Protein 4RW0 (pdb70)

Nearest PDB structures (foldseek):
  5tid-assembly1_A  TM=7.865E-01  e=8.627E-09  Escherichia coli
  1u8u-assembly1_A  TM=7.828E-01  e=1.552E-08  Escherichia coli
  5tic-assembly1_A  TM=7.668E-01  e=1.120E-08  Escherichia coli
  6lfc-assembly5_E  TM=7.691E-01  e=2.297E-08  Escherichia coli
  6lfb-assembly1_A  TM=7.772E-01  e=2.152E-08  Escherichia coli

Radius of gyration: 23.42 Å; Cα contacts (8 Å, |Δi|>4): 615; chains: 2; bounding box: 69×35×61 Å

Sequence (355 aa):
NAEIICFGDSITRGYDVPYGRGWVEICDASIENVNFTNYGEDGCSVQGIYNIENWAVVTAVSDPTRHIFLCGTNDILQGRDSTYVYKTLVKAIELASTKGVIIGLETQIDSDDGLDLVVREVNEQLKAYAAEHNNIKVIDFYTTLFEADQIGQIIVFAGEVHPNERGYRLAYKALEVFTRLAEIICFGDSITRGYDVPYGRGWVEICDASIENVNNFTNYGEDGCSVVQGIYNIENNWAVTAVSDPTRHIFLCGTNDILQGRDSTYVYKTLVKAIELASSTKGVIIGLETQIDSDDGLDLVVREVNEQLKAYAAEHNIKVIDFYTTLFEADQIGQIVFAGEVHPNERGYRLAYKALEVFTRL

CATH classification: 3.40.50.1110

Foldseek 3Di:
DAEEEEEEECLQVPPPDDPCLFLQNVLCVVDPRYHYDYPYYYLDALVVLVSLVVVVVVDDADAAYEYEYYHVNVLVVPDALVVRLVSVVVSVVSVVVRYYEYEQAAAQQVAVPSRVRSVSNRVVVVVVCVVVVHHYQYLHVLVVVCVVVPNQFDPDRGHGDSVSSVSNVSVCVVVVVD/DEEEEEEECLQVPPPADPCLFLQNVLCVVAPVYDYHGRYYHLDALVVLVVLVVVVVPADADAAYEYEYYHPNVLVVPHALVVRLVSVVVSVVSVVVRHYEYEQFAAQQQAVPSRVRSVSNSVVVVVVCVVVVHHYQHLHVLVVVCVVVPDQFCPDRGHGDSVSSVSNVSCCVPPVPD

Solvent-accessible surface area: 16474 Å² total

Secondary structure (DSSP, 8-state):
---EEE--SHHHHTTTS-TT-SHHHHHHHH-TT--EEE---TT--S---HHHHHHHTTPPP-TT-EEE---HHHHHTT--HHHHHHHHHHHHHHHHTT--EEEPPPP-TT---HHHHHHHHHHHHHHHHHHHT-EEE-HHHHHHHHHHTT---BSSSS-B-HHHHH--HHHHHHHTT-/--EEE--SHHHHTTTS-TT-SHHHHHHHH-TT--EEE---TT--S---HHHHHHHHSPPP-TT-EEE---HHHHHTT--HHHHHHHHHHHHHHHTTT--EEE-PPP-TT---HHHHHHHHHHHHHHHHHHTT-EEE-HHHHHHHHHHTT---BSSSS-B-HHHHH--HHHHHHHT--

B-factor: mean 32.43, std 11.71, range [15.18, 103.96]

Structure (mmCIF, N/CA/C/O backbone):
data_4RW0
#
_entry.id   4RW0
#
_cell.length_a   121.650
_cell.length_b   121.650
_cell.length_c   84.173
_cell.angle_alpha   90.00
_cell.angle_beta   90.00
_cell.angle_gamma   120.00
#
_symmetry.space_group_name_H-M   'P 63'
#
loop_
_entity.id
_entity.type
_entity.pdbx_description
1 polymer 'Lipolytic protein G-D-S-L family'
2 non-polymer GLYCEROL
3 non-polymer 'SODIUM ION'
4 water water
#
loop_
_atom_site.group_PDB
_atom_site.id
_atom_site.type_symbol
_atom_site.label_atom_id
_atom_site.label_alt_id
_atom_site.label_comp_id
_atom_site.label_asym_id
_atom_site.label_entity_id
_atom_site.label_seq_id
_atom_site.pdbx_PDB_ins_code
_atom_site.Cartn_x
_atom_site.Cartn_y
_atom_site.Cartn_z
_atom_site.occupancy
_atom_site.B_iso_or_equiv
_atom_site.auth_seq_id
_atom_site.auth_comp_id
_atom_site.auth_asym_id
_atom_site.auth_atom_id
_atom_site.pdbx_PDB_model_num
ATOM 1 N N . ASN A 1 2 ? 11.964 59.883 37.973 1.00 76.72 -1 ASN A N 1
ATOM 2 C CA . ASN A 1 2 ? 11.032 60.391 36.933 1.00 72.76 -1 ASN A CA 1
ATOM 3 C C . ASN A 1 2 ? 10.254 59.227 36.206 1.00 66.24 -1 ASN A C 1
ATOM 4 O O . ASN A 1 2 ? 10.295 58.012 36.552 1.00 59.18 -1 ASN A O 1
ATOM 6 N N . ALA A 1 3 ? 9.505 59.641 35.205 1.00 55.58 0 ALA A N 1
ATOM 7 C CA . ALA A 1 3 ? 8.559 58.786 34.563 1.00 51.38 0 ALA A CA 1
ATOM 8 C C . ALA A 1 3 ? 9.207 57.674 33.712 1.00 46.29 0 ALA A C 1
ATOM 9 O O . ALA A 1 3 ? 10.404 57.656 33.477 1.00 52.67 0 ALA A O 1
ATOM 19 N N . GLU A 1 5 ? 9.465 56.118 30.035 1.00 22.49 2 GLU A N 1
ATOM 20 C CA . GLU A 1 5 ? 9.264 56.436 28.599 1.00 22.09 2 GLU A CA 1
ATOM 21 C C . GLU A 1 5 ? 8.741 55.298 27.765 1.00 19.17 2 GLU A C 1
ATOM 22 O O . GLU A 1 5 ? 9.285 54.193 27.743 1.00 20.69 2 GLU A O 1
ATOM 28 N N . ILE A 1 6 ? 7.652 55.546 27.058 1.00 18.82 3 ILE A N 1
ATOM 29 C CA . ILE A 1 6 ? 7.155 54.688 26.042 1.00 18.92 3 ILE A CA 1
ATOM 30 C C . ILE A 1 6 ? 7.134 55.405 24.699 1.00 19.68 3 ILE A C 1
ATOM 31 O O . ILE A 1 6 ? 6.490 56.477 24.550 1.00 19.43 3 ILE A O 1
ATOM 36 N N . ILE A 1 7 ? 7.879 54.848 23.748 1.00 20.62 4 ILE A N 1
ATOM 37 C CA . ILE A 1 7 ? 8.090 55.401 22.385 1.00 21.41 4 ILE A CA 1
ATOM 38 C C . ILE A 1 7 ? 7.191 54.561 21.466 1.00 19.45 4 ILE A C 1
ATOM 39 O O . ILE A 1 7 ? 7.298 53.339 21.481 1.00 21.09 4 ILE A O 1
ATOM 44 N N . CYS A 1 8 ? 6.273 55.192 20.719 1.00 17.11 5 CYS A N 1
ATOM 45 C CA . CYS A 1 8 ? 5.347 54.499 19.852 1.00 17.41 5 CYS A CA 1
ATOM 46 C C . CYS A 1 8 ? 5.593 54.744 18.377 1.00 18.54 5 CYS A C 1
ATOM 47 O O . CYS A 1 8 ? 5.557 55.907 17.897 1.00 19.74 5 CYS A O 1
ATOM 50 N N . PHE A 1 9 ? 5.761 53.653 17.629 1.00 18.57 6 PHE A N 1
ATOM 51 C CA . PHE A 1 9 ? 5.903 53.693 16.170 1.00 17.46 6 PHE A CA 1
ATOM 52 C C . PHE A 1 9 ? 4.785 52.943 15.499 1.00 22.07 6 PHE A C 1
ATOM 53 O O . PHE A 1 9 ? 4.251 51.936 16.052 1.00 20.98 6 PHE A O 1
ATOM 61 N N . GLY A 1 10 ? 4.463 53.409 14.289 1.00 20.09 7 GLY A N 1
ATOM 62 C CA . GLY A 1 10 ? 3.457 52.814 13.435 1.00 21.38 7 GLY A CA 1
ATOM 63 C C . GLY A 1 10 ? 2.921 53.746 12.370 1.00 21.63 7 GLY A C 1
ATOM 64 O O . GLY A 1 10 ? 3.576 54.700 11.993 1.00 21.08 7 GLY A O 1
ATOM 65 N N . ASP A 1 11 ? 1.719 53.450 11.881 1.00 19.96 8 ASP A N 1
ATOM 66 C CA . ASP A 1 11 ? 1.167 54.163 10.819 1.00 20.28 8 ASP A CA 1
ATOM 67 C C . ASP A 1 11 ? 0.045 55.150 11.327 1.00 18.92 8 ASP A C 1
ATOM 68 O O . ASP A 1 11 ? 0.078 55.630 12.438 1.00 19.50 8 ASP A O 1
ATOM 73 N N . SER A 1 12 ? -0.930 55.431 10.506 1.00 18.24 9 SER A N 1
ATOM 74 C CA . SER A 1 12 ? -1.966 56.415 10.892 1.00 21.92 9 SER A CA 1
ATOM 75 C C . SER A 1 12 ? -2.864 55.939 12.009 1.00 22.70 9 SER A C 1
ATOM 76 O O . SER A 1 12 ? -3.431 56.737 12.724 1.00 20.55 9 SER A O 1
ATOM 79 N N . ILE A 1 13 ? -2.906 54.632 12.250 1.00 21.47 10 ILE A N 1
ATOM 80 C CA . ILE A 1 13 ? -3.753 54.075 13.299 1.00 24.76 10 ILE A CA 1
ATOM 81 C C . ILE A 1 13 ? -3.033 54.171 14.643 1.00 23.63 10 ILE A C 1
ATOM 82 O O . ILE A 1 13 ? -3.647 54.153 15.694 1.00 27.48 10 ILE A O 1
ATOM 87 N N . THR A 1 14 ? -1.715 54.283 14.636 1.00 20.18 11 THR A N 1
ATOM 88 C CA . THR A 1 14 ? -1.008 54.659 15.826 1.00 20.39 11 THR A CA 1
ATOM 89 C C . THR A 1 14 ? -0.972 56.225 15.998 1.00 20.23 11 THR A C 1
ATOM 90 O O . THR A 1 14 ? -1.023 56.757 17.122 1.00 20.17 11 THR A O 1
ATOM 94 N N . ARG A 1 15 ? -0.817 56.944 14.903 1.00 19.75 12 ARG A N 1
ATOM 95 C CA . ARG A 1 15 ? -0.775 58.446 14.954 1.00 20.75 12 ARG A CA 1
ATOM 96 C C . ARG A 1 15 ? -2.156 58.974 15.473 1.00 20.33 12 ARG A C 1
ATOM 97 O O . ARG A 1 15 ? -2.212 59.913 16.241 1.00 21.53 12 ARG A O 1
ATOM 105 N N . GLY A 1 16 ? -3.240 58.328 15.097 1.00 20.11 13 GLY A N 1
ATOM 106 C CA . GLY A 1 16 ? -4.597 58.780 15.456 1.00 22.18 13 GLY A CA 1
ATOM 107 C C . GLY A 1 16 ? -5.381 59.562 14.398 1.00 22.74 13 GLY A C 1
ATOM 108 O O . GLY A 1 16 ? -5.996 60.570 14.698 1.00 26.36 13 GLY A O 1
ATOM 109 N N . TYR A 1 17 ? -5.318 59.094 13.161 1.00 21.78 14 TYR A N 1
ATOM 110 C CA . TYR A 1 17 ? -6.036 59.642 12.082 1.00 23.39 14 TYR A CA 1
ATOM 111 C C . TYR A 1 17 ? -7.453 59.086 12.231 1.00 24.97 14 TYR A C 1
ATOM 112 O O . TYR A 1 17 ? -7.644 57.821 12.344 1.00 27.91 14 TYR A O 1
ATOM 121 N N . ASP A 1 18 ? -8.454 59.932 12.213 1.00 22.29 15 ASP A N 1
ATOM 122 C CA . ASP A 1 18 ? -8.450 61.374 11.912 1.00 25.67 15 ASP A CA 1
ATOM 123 C C . ASP A 1 18 ? -9.368 62.095 12.996 1.00 25.09 15 ASP A C 1
ATOM 124 O O . ASP A 1 18 ? -10.508 62.460 12.768 1.00 27.36 15 ASP A O 1
ATOM 129 N N . VAL A 1 19 ? -8.911 62.139 14.215 1.00 22.94 16 VAL A N 1
ATOM 130 C CA . VAL A 1 19 ? -9.686 62.643 15.320 1.00 22.07 16 VAL A CA 1
ATOM 131 C C . VAL A 1 19 ? -8.802 63.721 15.965 1.00 23.76 16 VAL A C 1
ATOM 132 O O . VAL A 1 19 ? -7.590 63.789 15.684 1.00 20.55 16 VAL A O 1
ATOM 136 N N . PRO A 1 20 ? -9.394 64.577 16.782 1.00 23.22 17 PRO A N 1
ATOM 137 C CA . PRO A 1 20 ? -8.579 65.640 17.390 1.00 24.33 17 PRO A CA 1
ATOM 138 C C . PRO A 1 20 ? -7.437 65.119 18.244 1.00 23.10 17 PRO A C 1
ATOM 139 O O . PRO A 1 20 ? -7.499 64.037 18.832 1.00 20.26 17 PRO A O 1
ATOM 143 N N . TYR A 1 21 ? -6.338 65.879 18.288 1.00 22.43 18 TYR A N 1
ATOM 144 C CA . TYR A 1 21 ? -5.198 65.527 19.082 1.00 21.74 18 TYR A CA 1
ATOM 145 C C . TYR A 1 21 ? -5.647 65.372 20.486 1.00 23.54 18 TYR A C 1
ATOM 146 O O . TYR A 1 21 ? -6.282 66.231 21.009 1.00 23.24 18 TYR A O 1
ATOM 155 N N . GLY A 1 22 ? -5.323 64.269 21.116 1.00 20.08 19 GLY A N 1
ATOM 156 C CA . GLY A 1 22 ? -5.830 63.936 22.432 1.00 20.53 19 GLY A CA 1
ATOM 157 C C . GLY A 1 22 ? -6.858 62.810 22.403 1.00 21.42 19 GLY A C 1
ATOM 158 O O . GLY A 1 22 ? -7.029 62.122 23.396 1.00 22.72 19 GLY A O 1
ATOM 159 N N . ARG A 1 23 ? -7.364 62.528 21.264 1.00 19.78 20 ARG A N 1
ATOM 160 C CA . ARG A 1 23 ? -8.329 61.468 21.214 1.00 19.81 20 ARG A CA 1
ATOM 161 C C . ARG A 1 23 ? -7.961 60.211 20.466 1.00 21.46 20 ARG A C 1
ATOM 162 O O . ARG A 1 23 ? -8.746 59.265 20.374 1.00 19.58 20 ARG A O 1
ATOM 170 N N . GLY A 1 24 ? -6.787 60.178 19.929 1.00 18.17 21 GLY A N 1
ATOM 171 C CA . GLY A 1 24 ? -6.162 58.943 19.453 1.00 17.52 21 GLY A CA 1
ATOM 172 C C . GLY A 1 24 ? -5.824 58.102 20.650 1.00 17.28 21 GLY A C 1
ATOM 173 O O . GLY A 1 24 ? -5.665 58.613 21.788 1.00 19.08 21 GLY A O 1
ATOM 174 N N . TRP A 1 25 ? -5.672 56.803 20.475 1.00 18.92 22 TRP A N 1
ATOM 175 C CA . TRP A 1 25 ? -5.464 55.940 21.619 1.00 18.14 22 TRP A CA 1
ATOM 176 C C . TRP A 1 25 ? -4.192 56.182 22.397 1.00 18.22 22 TRP A C 1
ATOM 177 O O . TRP A 1 25 ? -4.149 56.024 23.609 1.00 19.13 22 TRP A O 1
ATOM 188 N N . VAL A 1 26 ? -3.137 56.599 21.720 1.00 18.37 23 VAL A N 1
ATOM 189 C CA . VAL A 1 26 ? -1.877 56.878 22.450 1.00 17.37 23 VAL A CA 1
ATOM 190 C C . VAL A 1 26 ? -2.027 58.034 23.403 1.00 18.13 23 VAL A C 1
ATOM 191 O O . VAL A 1 26 ? -1.596 57.996 24.568 1.00 20.54 23 VAL A O 1
ATOM 195 N N . GLU A 1 27 ? -2.747 59.002 22.926 1.00 19.02 24 GLU A N 1
ATOM 196 C CA . GLU A 1 27 ? -2.898 60.146 23.720 1.00 20.16 24 GLU A CA 1
ATOM 197 C C . GLU A 1 27 ? -3.828 59.968 24.910 1.00 18.88 24 GLU A C 1
ATOM 198 O O . GLU A 1 27 ? -3.583 60.519 25.982 1.00 17.83 24 GLU A O 1
ATOM 204 N N . ILE A 1 28 ? -4.880 59.185 24.713 1.00 20.42 25 ILE A N 1
ATOM 205 C CA . ILE A 1 28 ? -5.758 58.742 25.811 1.00 21.16 25 ILE A CA 1
ATOM 206 C C . ILE A 1 28 ? -4.925 58.025 26.868 1.00 20.31 25 ILE A C 1
ATOM 207 O O . ILE A 1 28 ? -5.044 58.299 28.069 1.00 18.82 25 ILE A O 1
ATOM 212 N N . CYS A 1 29 ? -4.037 57.145 26.435 1.00 19.75 26 CYS A N 1
ATOM 213 C CA . CYS A 1 29 ? -3.222 56.430 27.378 1.00 20.35 26 CYS A CA 1
ATOM 214 C C . CYS A 1 29 ? -2.311 57.386 28.141 1.00 22.36 26 CYS A C 1
ATOM 215 O O . CYS A 1 29 ? -2.184 57.301 29.368 1.00 22.87 26 CYS A O 1
ATOM 218 N N . ASP A 1 30 ? -1.746 58.354 27.448 1.00 20.39 27 ASP A N 1
ATOM 219 C CA . ASP A 1 30 ? -0.843 59.256 28.100 1.00 22.17 27 ASP A CA 1
ATOM 220 C C . ASP A 1 30 ? -1.552 60.113 29.201 1.00 24.03 27 ASP A C 1
ATOM 221 O O . ASP A 1 30 ? -0.924 60.452 30.259 1.00 20.87 27 ASP A O 1
ATOM 226 N N . ALA A 1 31 ? -2.815 60.455 28.909 1.00 22.90 28 ALA A N 1
ATOM 227 C CA . ALA A 1 31 ? -3.628 61.250 29.829 1.00 25.73 28 ALA A CA 1
ATOM 228 C C . ALA A 1 31 ? -4.113 60.369 30.953 1.00 25.52 28 ALA A C 1
ATOM 229 O O . ALA A 1 31 ? -4.497 60.880 32.021 1.00 28.43 28 ALA A O 1
ATOM 231 N N . SER A 1 32 ? -4.101 59.059 30.778 1.00 24.60 29 SER A N 1
ATOM 232 C CA . SER A 1 32 ? -4.594 58.183 31.836 1.00 24.94 29 SER A CA 1
ATOM 233 C C . SER A 1 32 ? -3.560 57.704 32.808 1.00 30.19 29 SER A C 1
ATOM 234 O O . SER A 1 32 ? -3.928 57.201 33.850 1.00 28.06 29 SER A O 1
ATOM 237 N N . ILE A 1 33 ? -2.275 57.781 32.497 1.00 25.00 30 ILE A N 1
ATOM 238 C CA . ILE A 1 33 ? -1.226 57.283 33.406 1.00 27.15 30 ILE A CA 1
ATOM 239 C C . ILE A 1 33 ? -0.272 58.423 33.739 1.00 31.17 30 ILE A C 1
ATOM 240 O O . ILE A 1 33 ? 0.342 59.044 32.860 1.00 25.11 30 ILE A O 1
ATOM 245 N N . GLU A 1 34 ? -0.139 58.705 35.029 1.00 35.06 31 GLU A N 1
ATOM 246 C CA . GLU A 1 34 ? 0.585 59.897 35.441 1.00 42.94 31 GLU A CA 1
ATOM 247 C C . GLU A 1 34 ? 2.079 59.757 35.225 1.00 40.03 31 GLU A C 1
ATOM 248 O O . GLU A 1 34 ? 2.667 60.632 34.599 1.00 49.01 31 GLU A O 1
ATOM 254 N N . ASN A 1 35 ? 2.688 58.665 35.658 1.00 35.23 32 ASN A N 1
ATOM 255 C CA . ASN A 1 35 ? 4.147 58.647 35.526 1.00 40.52 32 ASN A CA 1
ATOM 256 C C . ASN A 1 35 ? 4.678 57.816 34.339 1.00 35.23 32 ASN A C 1
ATOM 257 O O . ASN A 1 35 ? 5.738 57.223 34.426 1.00 35.37 32 ASN A O 1
ATOM 262 N N . VAL A 1 36 ? 3.881 57.719 33.264 1.00 30.37 33 VAL A N 1
ATOM 263 C CA . VAL A 1 36 ? 4.313 57.125 31.998 1.00 30.70 33 VAL A CA 1
ATOM 264 C C . VAL A 1 36 ? 4.059 58.205 30.928 1.00 28.14 33 VAL A C 1
ATOM 265 O O . VAL A 1 36 ? 2.909 58.791 30.858 1.00 26.06 33 VAL A O 1
ATOM 269 N N . ASN A 1 37 ? 5.159 58.571 30.209 1.00 26.43 34 ASN A N 1
ATOM 270 C CA . ASN A 1 37 ? 5.095 59.546 29.121 1.00 26.38 34 ASN A CA 1
ATOM 271 C C . ASN A 1 37 ? 5.242 58.888 27.787 1.00 23.36 34 ASN A C 1
ATOM 272 O O . ASN A 1 37 ? 6.192 58.127 27.558 1.00 22.54 34 ASN A O 1
ATOM 277 N N . PHE A 1 38 ? 4.278 59.126 26.914 1.00 22.16 35 PHE A N 1
ATOM 278 C CA . PHE A 1 38 ? 4.201 58.476 25.596 1.00 20.71 35 PHE A CA 1
ATOM 279 C C . PHE A 1 38 ? 4.663 59.535 24.573 1.00 23.76 35 PHE A C 1
ATOM 280 O O . PHE A 1 38 ? 4.189 60.684 24.586 1.00 23.28 35 PHE A O 1
ATOM 288 N N . THR A 1 39 ? 5.558 59.138 23.666 1.00 22.62 36 THR A N 1
ATOM 289 C CA . THR A 1 39 ? 5.872 59.939 22.506 1.00 19.94 36 THR A CA 1
ATOM 290 C C . THR A 1 39 ? 5.430 59.204 21.259 1.00 18.47 36 THR A C 1
ATOM 291 O O . THR A 1 39 ? 5.803 58.044 21.025 1.00 20.80 36 THR A O 1
ATOM 295 N N . ASN A 1 40 ? 4.640 59.879 20.422 1.00 18.06 37 ASN A N 1
ATOM 296 C CA . ASN A 1 40 ? 4.097 59.284 19.222 1.00 18.57 37 ASN A CA 1
ATOM 297 C C . ASN A 1 40 ? 4.940 59.559 17.979 1.00 19.68 37 ASN A C 1
ATOM 298 O O . ASN A 1 40 ? 4.989 60.650 17.538 1.00 18.76 37 ASN A O 1
ATOM 303 N N . TYR A 1 41 ? 5.560 58.533 17.430 1.00 20.37 38 TYR A N 1
ATOM 304 C CA . TYR A 1 41 ? 6.324 58.597 16.161 1.00 20.00 38 TYR A CA 1
ATOM 305 C C . TYR A 1 41 ? 5.546 58.033 14.998 1.00 20.36 38 TYR A C 1
ATOM 306 O O . TYR A 1 41 ? 6.058 57.793 13.894 1.00 20.18 38 TYR A O 1
ATOM 315 N N . GLY A 1 42 ? 4.234 57.834 15.193 1.00 21.16 39 GLY A N 1
ATOM 316 C CA . GLY A 1 42 ? 3.432 57.294 14.174 1.00 19.50 39 GLY A CA 1
ATOM 317 C C . GLY A 1 42 ? 3.424 58.200 12.966 1.00 20.29 39 GLY A C 1
ATOM 318 O O . GLY A 1 42 ? 3.435 59.433 13.094 1.00 19.18 39 GLY A O 1
ATOM 319 N N . GLU A 1 43 ? 3.214 57.629 11.799 1.00 20.38 40 GLU A N 1
ATOM 320 C CA . GLU A 1 43 ? 3.298 58.429 10.553 1.00 22.01 40 GLU A CA 1
ATOM 321 C C . GLU A 1 43 ? 2.233 57.931 9.600 1.00 21.23 40 GLU A C 1
ATOM 322 O O . GLU A 1 43 ? 2.173 56.755 9.241 1.00 18.91 40 GLU A O 1
ATOM 328 N N . ASP A 1 44 ? 1.392 58.841 9.167 1.00 22.49 41 ASP A N 1
ATOM 329 C CA . ASP A 1 44 ? 0.347 58.480 8.275 1.00 23.44 41 ASP A CA 1
ATOM 330 C C . ASP A 1 44 ? 0.878 57.951 6.945 1.00 26.61 41 ASP A C 1
ATOM 331 O O . ASP A 1 44 ? 1.807 58.489 6.397 1.00 24.25 41 ASP A O 1
ATOM 336 N N . GLY A 1 45 ? 0.282 56.875 6.465 1.00 25.55 42 GLY A N 1
ATOM 337 C CA . GLY A 1 45 ? 0.662 56.322 5.200 1.00 29.05 42 GLY A CA 1
ATOM 338 C C . GLY A 1 45 ? 1.865 55.394 5.314 1.00 30.34 42 GLY A C 1
ATOM 339 O O . GLY A 1 45 ? 2.240 54.808 4.328 1.00 28.43 42 GLY A O 1
ATOM 340 N N . CYS A 1 46 ? 2.404 55.187 6.503 1.00 27.30 43 CYS A N 1
ATOM 341 C CA . CYS A 1 46 ? 3.667 54.450 6.668 1.00 27.67 43 CYS A CA 1
ATOM 342 C C . CYS A 1 46 ? 3.583 52.944 6.336 1.00 31.03 43 CYS A C 1
ATOM 343 O O . CYS A 1 46 ? 2.620 52.242 6.693 1.00 26.25 43 CYS A O 1
ATOM 346 N N . SER A 1 47 ? 4.605 52.443 5.658 1.00 28.78 44 SER A N 1
ATOM 347 C CA . SER A 1 47 ? 4.764 50.986 5.449 1.00 29.50 44 SER A CA 1
ATOM 348 C C . SER A 1 47 ? 5.652 50.380 6.552 1.00 24.92 44 SER A C 1
ATOM 349 O O . SER A 1 47 ? 6.263 51.117 7.327 1.00 25.15 44 SER A O 1
ATOM 352 N N . VAL A 1 48 ? 5.731 49.037 6.621 1.00 24.11 45 VAL A N 1
ATOM 353 C CA . VAL A 1 48 ? 6.508 48.401 7.674 1.00 24.75 45 VAL A CA 1
ATOM 354 C C . VAL A 1 48 ? 8.002 48.747 7.466 1.00 23.55 45 VAL A C 1
ATOM 355 O O . VAL A 1 48 ? 8.654 49.127 8.398 1.00 19.51 45 VAL A O 1
ATOM 359 N N . GLN A 1 49 ? 8.464 48.786 6.217 1.00 24.00 46 GLN A N 1
ATOM 360 C CA . GLN A 1 49 ? 9.867 49.179 6.014 1.00 24.66 46 GLN A CA 1
ATOM 361 C C . GLN A 1 49 ? 10.076 50.654 6.335 1.00 23.22 46 GLN A C 1
ATOM 362 O O . GLN A 1 49 ? 11.109 51.042 6.865 1.00 22.33 46 GLN A O 1
ATOM 368 N N . GLY A 1 50 ? 9.138 51.505 5.969 1.00 22.44 47 GLY A N 1
ATOM 369 C CA . GLY A 1 50 ? 9.214 52.905 6.418 1.00 22.61 47 GLY A CA 1
ATOM 370 C C . GLY A 1 50 ? 9.286 53.090 7.930 1.00 20.94 47 GLY A C 1
ATOM 371 O O . GLY A 1 50 ? 10.031 53.935 8.481 1.00 18.45 47 GLY A O 1
ATOM 380 N N . ILE A 1 52 ? 10.686 50.903 10.040 1.00 23.05 49 ILE A N 1
ATOM 381 C CA . ILE A 1 52 ? 12.101 50.582 10.325 1.00 20.86 49 ILE A CA 1
ATOM 382 C C . ILE A 1 52 ? 12.975 51.779 10.187 1.00 18.11 49 ILE A C 1
ATOM 383 O O . ILE A 1 52 ? 13.812 52.084 11.080 1.00 21.08 49 ILE A O 1
ATOM 388 N N . TYR A 1 53 ? 12.803 52.509 9.110 1.00 19.35 50 TYR A N 1
ATOM 389 C CA . TYR A 1 53 ? 13.574 53.742 8.962 1.00 20.84 50 TYR A CA 1
ATOM 390 C C . TYR A 1 53 ? 13.338 54.739 10.107 1.00 22.22 50 TYR A C 1
ATOM 391 O O . TYR A 1 53 ? 14.273 55.367 10.633 1.00 18.72 50 TYR A O 1
ATOM 400 N N . ASN A 1 54 ? 12.067 54.890 10.519 1.00 23.02 51 ASN A N 1
ATOM 401 C CA . ASN A 1 54 ? 11.776 55.760 11.669 1.00 19.76 51 ASN A CA 1
ATOM 402 C C . ASN A 1 54 ? 12.449 55.310 12.914 1.00 16.78 51 ASN A C 1
ATOM 403 O O . ASN A 1 54 ? 12.944 56.110 13.690 1.00 16.92 51 ASN A O 1
ATOM 408 N N . ILE A 1 55 ? 12.469 53.981 13.128 1.00 16.91 52 ILE A N 1
ATOM 409 C CA . ILE A 1 55 ? 13.074 53.455 14.318 1.00 18.38 52 ILE A CA 1
ATOM 410 C C . ILE A 1 55 ? 14.585 53.689 14.287 1.00 18.48 52 ILE A C 1
ATOM 411 O O . ILE A 1 55 ? 15.183 54.039 15.281 1.00 19.61 52 ILE A O 1
ATOM 416 N N . GLU A 1 56 ? 15.175 53.491 13.133 1.00 19.56 53 GLU A N 1
ATOM 417 C CA . GLU A 1 56 ? 16.660 53.704 13.005 1.00 20.01 53 GLU A CA 1
ATOM 418 C C . GLU A 1 56 ? 16.970 55.135 13.244 1.00 19.82 53 GLU A C 1
ATOM 419 O O . GLU A 1 56 ? 17.951 55.456 13.924 1.00 21.56 53 GLU A O 1
ATOM 425 N N . ASN A 1 57 ? 16.157 56.052 12.703 1.00 20.22 54 ASN A N 1
ATOM 426 C CA . ASN A 1 57 ? 16.528 57.497 12.849 1.00 21.31 54 ASN A CA 1
ATOM 427 C C . ASN A 1 57 ? 16.407 57.933 14.294 1.00 22.12 54 ASN A C 1
ATOM 428 O O . ASN A 1 57 ? 17.199 58.727 14.803 1.00 22.16 54 ASN A O 1
ATOM 433 N N . TRP A 1 58 ? 15.465 57.347 15.015 1.00 20.64 55 TRP A N 1
ATOM 434 C CA . TRP A 1 58 ? 15.408 57.619 16.454 1.00 18.54 55 TRP A CA 1
ATOM 435 C C . TRP A 1 58 ? 16.542 56.917 17.198 1.00 18.81 55 TRP A C 1
ATOM 436 O O . TRP A 1 58 ? 17.184 57.481 18.095 1.00 18.37 55 TRP A O 1
ATOM 447 N N . ALA A 1 59 ? 16.746 55.635 16.906 1.00 18.78 56 ALA A N 1
ATOM 448 C CA . ALA A 1 59 ? 17.704 54.836 17.681 1.00 19.48 56 ALA A CA 1
ATOM 449 C C . ALA A 1 59 ? 19.109 55.417 17.718 1.00 19.94 56 ALA A C 1
ATOM 450 O O . ALA A 1 59 ? 19.752 55.398 18.751 1.00 19.71 56 ALA A O 1
ATOM 452 N N A VAL A 1 60 ? 19.541 55.986 16.617 0.67 21.99 57 VAL A N 1
ATOM 453 N N B VAL A 1 60 ? 19.571 55.982 16.609 0.33 21.89 57 VAL A N 1
ATOM 454 C CA A VAL A 1 60 ? 20.882 56.604 16.575 0.67 23.18 57 VAL A CA 1
ATOM 455 C CA B VAL A 1 60 ? 20.924 56.593 16.566 0.33 23.02 57 VAL A CA 1
ATOM 456 C C A VAL A 1 60 ? 21.032 57.800 17.431 0.67 23.30 57 VAL A C 1
ATOM 457 C C B VAL A 1 60 ? 21.045 57.776 17.508 0.33 22.96 57 VAL A C 1
ATOM 458 O O A VAL A 1 60 ? 22.146 58.172 17.681 0.67 21.91 57 VAL A O 1
ATOM 459 O O B VAL A 1 60 ? 22.153 58.108 17.907 0.33 22.56 57 VAL A O 1
ATOM 466 N N . THR A 1 61 ? 19.914 58.394 17.907 1.00 21.48 58 THR A N 1
ATOM 467 C CA . THR A 1 61 ? 19.947 59.492 18.856 1.00 19.95 58 THR A CA 1
ATOM 468 C C . THR A 1 61 ? 19.560 59.148 20.248 1.00 23.22 58 THR A C 1
ATOM 469 O O . THR A 1 61 ? 19.573 60.009 21.113 1.00 22.55 58 THR A O 1
ATOM 473 N N . ALA A 1 62 ? 19.122 57.922 20.483 1.00 23.51 59 ALA A N 1
ATOM 474 C CA . ALA A 1 62 ? 18.500 57.577 21.777 1.00 21.87 59 ALA A CA 1
ATOM 475 C C . ALA A 1 62 ? 19.457 57.425 22.922 1.00 26.60 59 ALA A C 1
ATOM 476 O O . ALA A 1 62 ? 20.464 56.790 22.771 1.00 28.94 59 ALA A O 1
ATOM 478 N N . VAL A 1 63 ? 19.144 58.007 24.056 1.00 22.27 60 VAL A N 1
ATOM 479 C CA . VAL A 1 63 ? 19.913 57.775 25.286 1.00 24.79 60 VAL A CA 1
ATOM 480 C C . VAL A 1 63 ? 19.650 56.366 25.824 1.00 25.91 60 VAL A C 1
ATOM 481 O O . VAL A 1 63 ? 18.609 55.751 25.537 1.00 24.69 60 VAL A O 1
ATOM 485 N N . SER A 1 64 ? 20.586 55.836 26.596 1.00 26.92 61 SER A N 1
ATOM 486 C CA . SER A 1 64 ? 20.358 54.517 27.273 1.00 30.79 61 SER A CA 1
ATOM 487 C C . SER A 1 64 ? 19.280 54.704 28.296 1.00 27.34 61 SER A C 1
ATOM 488 O O . SER A 1 64 ? 19.306 55.666 29.044 1.00 26.08 61 SER A O 1
ATOM 491 N N . ASP A 1 65 ? 18.404 53.730 28.414 1.00 27.33 62 ASP A N 1
ATOM 492 C CA . ASP A 1 65 ? 17.305 53.864 29.362 1.00 29.51 62 ASP A CA 1
ATOM 493 C C . ASP A 1 65 ? 16.815 52.479 29.642 1.00 29.97 62 ASP A C 1
ATOM 494 O O . ASP A 1 65 ? 16.147 51.883 28.799 1.00 27.50 62 ASP A O 1
ATOM 499 N N . PRO A 1 66 ? 17.136 51.956 30.830 1.00 34.21 63 PRO A N 1
ATOM 500 C CA . PRO A 1 66 ? 16.854 50.528 31.072 1.00 35.22 63 PRO A CA 1
ATOM 501 C C . PRO A 1 66 ? 15.358 50.291 31.440 1.00 35.54 63 PRO A C 1
ATOM 502 O O . PRO A 1 66 ? 14.951 49.141 31.519 1.00 32.68 63 PRO A O 1
ATOM 506 N N . THR A 1 67 ? 14.540 51.331 31.631 1.00 30.41 64 THR A N 1
ATOM 507 C CA . THR A 1 67 ? 13.103 51.064 31.732 1.00 34.35 64 THR A CA 1
ATOM 508 C C . THR A 1 67 ? 12.226 51.454 30.532 1.00 34.05 64 THR A C 1
ATOM 509 O O . THR A 1 67 ? 10.970 51.311 30.574 1.00 30.28 64 THR A O 1
ATOM 513 N N . ARG A 1 68 ? 12.852 51.910 29.454 1.00 27.13 65 ARG A N 1
ATOM 514 C CA . ARG A 1 68 ? 12.093 52.266 28.240 1.00 26.33 65 ARG A CA 1
ATOM 515 C C . ARG A 1 68 ? 11.369 51.094 27.634 1.00 23.68 65 ARG A C 1
ATOM 516 O O . ARG A 1 68 ? 11.920 50.013 27.518 1.00 23.16 65 ARG A O 1
ATOM 524 N N . HIS A 1 69 ? 10.124 51.336 27.203 1.00 20.56 66 HIS A N 1
ATOM 525 C CA . HIS A 1 69 ? 9.410 50.448 26.330 1.00 21.93 66 HIS A CA 1
ATOM 526 C C . HIS A 1 69 ? 9.180 51.095 24.970 1.00 20.28 66 HIS A C 1
ATOM 527 O O . HIS A 1 69 ? 9.079 52.326 24.837 1.00 22.44 66 HIS A O 1
ATOM 534 N N . ILE A 1 70 ? 9.131 50.267 23.970 1.00 19.28 67 ILE A N 1
ATOM 535 C CA . ILE A 1 70 ? 8.957 50.662 22.587 1.00 19.50 67 ILE A CA 1
ATOM 536 C C . ILE A 1 70 ? 7.775 49.892 22.037 1.00 20.18 67 ILE A C 1
ATOM 537 O O . ILE A 1 70 ? 7.808 48.666 21.892 1.00 21.46 67 ILE A O 1
ATOM 542 N N . PHE A 1 71 ? 6.713 50.625 21.700 1.00 17.72 68 PHE A N 1
ATOM 543 C CA . PHE A 1 71 ? 5.557 50.014 21.079 1.00 17.98 68 PHE A CA 1
ATOM 544 C C . PHE A 1 71 ? 5.673 50.054 19.545 1.00 16.55 68 PHE A C 1
ATOM 545 O O . PHE A 1 71 ? 6.058 51.067 19.031 1.00 20.61 68 PHE A O 1
ATOM 553 N N . LEU A 1 72 ? 5.370 48.982 18.832 1.00 17.53 69 LEU A N 1
ATOM 554 C CA . LEU A 1 72 ? 5.415 48.918 17.395 1.00 21.42 69 LEU A CA 1
ATOM 555 C C . LEU A 1 72 ? 4.110 48.280 16.878 1.00 21.15 69 LEU A C 1
ATOM 556 O O . LEU A 1 72 ? 3.640 47.251 17.366 1.00 22.08 69 LEU A O 1
ATOM 569 N N . CYS A 1 74 ? 2.354 47.861 12.678 1.00 21.13 71 CYS A N 1
ATOM 570 C CA . CYS A 1 74 ? 2.302 48.346 11.302 1.00 23.55 71 CYS A CA 1
ATOM 571 C C . CYS A 1 74 ? 1.902 47.219 10.333 1.00 25.36 71 CYS A C 1
ATOM 572 O O . CYS A 1 74 ? 1.800 46.072 10.719 1.00 24.77 71 CYS A O 1
ATOM 575 N N . GLY A 1 75 ? 1.669 47.555 9.083 1.00 24.81 72 GLY A N 1
ATOM 576 C CA . GLY A 1 75 ? 1.470 46.546 8.044 1.00 25.38 72 GLY A CA 1
ATOM 577 C C . GLY A 1 75 ? 0.233 46.688 7.251 1.00 27.10 72 GLY A C 1
ATOM 578 O O . GLY A 1 75 ? 0.165 46.238 6.105 1.00 29.27 72 GLY A O 1
ATOM 579 N N . THR A 1 76 ? -0.769 47.381 7.807 1.00 24.89 73 THR A N 1
ATOM 580 C CA . THR A 1 76 ? -1.968 47.670 7.018 1.00 26.16 73 THR A CA 1
ATOM 581 C C . THR A 1 76 ? -1.719 48.225 5.646 1.00 26.95 73 THR A C 1
ATOM 582 O O . THR A 1 76 ? -2.343 47.781 4.655 1.00 24.90 73 THR A O 1
ATOM 586 N N . ASN A 1 77 ? -0.866 49.246 5.536 1.00 25.40 74 ASN A N 1
ATOM 587 C CA . ASN A 1 77 ? -0.614 49.804 4.196 1.00 27.37 74 ASN A CA 1
ATOM 588 C C . ASN A 1 77 ? 0.008 48.817 3.217 1.00 27.90 74 ASN A C 1
ATOM 589 O O . ASN A 1 77 ? -0.299 48.833 2.019 1.00 27.51 74 ASN A O 1
ATOM 594 N N . ASP A 1 78 ? 0.837 47.944 3.741 1.00 27.29 75 ASP A N 1
ATOM 595 C CA . ASP A 1 78 ? 1.476 46.906 2.923 1.00 30.76 75 ASP A CA 1
ATOM 596 C C . ASP A 1 78 ? 0.422 45.917 2.443 1.00 29.23 75 ASP A C 1
ATOM 597 O O . ASP A 1 78 ? 0.396 45.595 1.258 1.00 26.98 75 ASP A O 1
ATOM 602 N N . ILE A 1 79 ? -0.477 45.506 3.338 1.00 26.40 76 ILE A N 1
ATOM 603 C CA . ILE A 1 79 ? -1.531 44.580 2.983 1.00 25.48 76 ILE A CA 1
ATOM 604 C C . ILE A 1 79 ? -2.466 45.204 1.976 1.00 30.55 76 ILE A C 1
ATOM 605 O O . ILE A 1 79 ? -2.847 44.566 0.955 1.00 28.65 76 ILE A O 1
ATOM 610 N N . LEU A 1 80 ? -2.815 46.479 2.168 1.00 29.58 77 LEU A N 1
ATOM 611 C CA . LEU A 1 80 ? -3.658 47.133 1.188 1.00 30.82 77 LEU A CA 1
ATOM 612 C C . LEU A 1 80 ? -2.991 47.235 -0.188 1.00 34.22 77 LEU A C 1
ATOM 613 O O . LEU A 1 80 ? -3.647 47.286 -1.191 1.00 28.51 77 LEU A O 1
ATOM 618 N N . GLN A 1 81 ? -1.684 47.309 -0.232 1.00 35.71 78 GLN A N 1
ATOM 619 C CA . GLN A 1 81 ? -0.977 47.382 -1.489 1.00 39.57 78 GLN A CA 1
ATOM 620 C C . GLN A 1 81 ? -0.640 46.020 -2.069 1.00 40.62 78 GLN A C 1
ATOM 621 O O . GLN A 1 81 ? -0.002 45.950 -3.066 1.00 42.70 78 GLN A O 1
ATOM 627 N N . GLY A 1 82 ? -1.032 44.937 -1.431 1.00 38.90 79 GLY A N 1
ATOM 628 C CA . GLY A 1 82 ? -0.888 43.653 -2.047 1.00 38.54 79 GLY A CA 1
ATOM 629 C C . GLY A 1 82 ? 0.183 42.766 -1.487 1.00 39.05 79 GLY A C 1
ATOM 630 O O . GLY A 1 82 ? 0.287 41.658 -1.951 1.00 39.55 79 GLY A O 1
ATOM 631 N N . ARG A 1 83 ? 0.946 43.171 -0.464 1.00 31.90 80 ARG A N 1
ATOM 632 C CA . ARG A 1 83 ? 1.989 42.303 0.041 1.00 30.99 80 ARG A CA 1
ATOM 633 C C . ARG A 1 83 ? 1.392 41.162 0.813 1.00 33.02 80 ARG A C 1
ATOM 634 O O . ARG A 1 83 ? 0.319 41.291 1.422 1.00 32.54 80 ARG A O 1
ATOM 642 N N . ASP A 1 84 ? 2.086 40.036 0.871 1.00 32.89 81 ASP A N 1
ATOM 643 C CA . ASP A 1 84 ? 1.549 38.902 1.580 1.00 34.40 81 ASP A CA 1
ATOM 644 C C . ASP A 1 84 ? 2.037 38.857 3.025 1.00 32.41 81 ASP A C 1
ATOM 645 O O . ASP A 1 84 ? 2.931 39.636 3.417 1.00 32.66 81 ASP A O 1
ATOM 650 N N . SER A 1 85 ? 1.442 37.960 3.806 1.00 29.01 82 SER A N 1
ATOM 651 C CA . SER A 1 85 ? 1.673 37.813 5.217 1.00 32.45 82 SER A CA 1
ATOM 652 C C . SER A 1 85 ? 3.089 37.434 5.548 1.00 35.04 82 SER A C 1
ATOM 653 O O . SER A 1 85 ? 3.596 37.759 6.625 1.00 33.72 82 SER A O 1
ATOM 656 N N . THR A 1 86 ? 3.733 36.719 4.639 1.00 34.26 83 THR A N 1
ATOM 657 C CA . THR A 1 86 ? 5.138 36.375 4.869 1.00 34.99 83 THR A CA 1
ATOM 658 C C . THR A 1 86 ? 6.052 37.626 4.835 1.00 29.42 83 THR A C 1
ATOM 659 O O . THR A 1 86 ? 6.887 37.808 5.727 1.00 32.56 83 THR A O 1
ATOM 663 N N . TYR A 1 87 ? 5.862 38.483 3.844 1.00 31.09 84 TYR A N 1
ATOM 664 C CA . TYR A 1 87 ? 6.632 39.704 3.754 1.00 30.06 84 TYR A CA 1
ATOM 665 C C . TYR A 1 87 ? 6.388 40.596 5.016 1.00 32.96 84 TYR A C 1
ATOM 666 O O . TYR A 1 87 ? 7.343 41.098 5.675 1.00 27.34 84 TYR A O 1
ATOM 675 N N . VAL A 1 88 ? 5.101 40.785 5.342 1.00 30.53 85 VAL A N 1
ATOM 676 C CA . VAL A 1 88 ? 4.705 41.673 6.442 1.00 28.41 85 VAL A CA 1
ATOM 677 C C . VAL A 1 88 ? 5.243 41.191 7.742 1.00 28.58 85 VAL A C 1
ATOM 678 O O . VAL A 1 88 ? 5.923 41.948 8.482 1.00 24.87 85 VAL A O 1
ATOM 682 N N . TYR A 1 89 ? 5.052 39.885 8.009 1.00 27.81 86 TYR A N 1
ATOM 683 C CA . TYR A 1 89 ? 5.578 39.305 9.223 1.00 29.00 86 TYR A CA 1
ATOM 684 C C . TYR A 1 89 ? 7.099 39.387 9.352 1.00 27.81 86 TYR A C 1
ATOM 685 O O . TYR A 1 89 ? 7.610 39.770 10.406 1.00 27.91 86 TYR A O 1
ATOM 694 N N . LYS A 1 90 ? 7.804 39.039 8.293 1.00 32.18 87 LYS A N 1
ATOM 695 C CA . LYS A 1 90 ? 9.277 39.036 8.317 1.00 37.16 87 LYS A CA 1
ATOM 696 C C . LYS A 1 90 ? 9.830 40.424 8.583 1.00 30.49 87 LYS A C 1
ATOM 697 O O . LYS A 1 90 ? 10.823 40.596 9.333 1.00 28.44 87 LYS A O 1
ATOM 703 N N . THR A 1 91 ? 9.205 41.424 7.956 1.00 28.18 88 THR A N 1
ATOM 704 C CA . THR A 1 91 ? 9.708 42.785 8.083 1.00 25.56 88 THR A CA 1
ATOM 705 C C . THR A 1 91 ? 9.410 43.289 9.498 1.00 27.06 88 THR A C 1
ATOM 706 O O . THR A 1 91 ? 10.247 43.995 10.091 1.00 25.11 88 THR A O 1
ATOM 710 N N . LEU A 1 92 ? 8.235 42.946 10.068 1.00 25.89 89 LEU A N 1
ATOM 711 C CA . LEU A 1 92 ? 7.947 43.289 11.469 1.00 23.13 89 LEU A CA 1
ATOM 712 C C . LEU A 1 92 ? 8.924 42.675 12.446 1.00 24.39 89 LEU A C 1
ATOM 713 O O . LEU A 1 92 ? 9.415 43.323 13.365 1.00 23.83 89 LEU A O 1
ATOM 718 N N . VAL A 1 93 ? 9.287 41.409 12.237 1.00 23.59 90 VAL A N 1
ATOM 719 C CA . VAL A 1 93 ? 10.333 40.819 13.073 1.00 23.52 90 VAL A CA 1
ATOM 720 C C . VAL A 1 93 ? 11.658 41.590 13.061 1.00 23.52 90 VAL A C 1
ATOM 721 O O . VAL A 1 93 ? 12.262 41.823 14.127 1.00 24.72 90 VAL A O 1
ATOM 725 N N . LYS A 1 94 ? 12.065 42.071 11.893 1.00 27.11 91 LYS A N 1
ATOM 726 C CA . LYS A 1 94 ? 13.239 42.931 11.773 1.00 30.33 91 LYS A CA 1
ATOM 727 C C . LYS A 1 94 ? 13.106 44.194 12.599 1.00 26.67 91 LYS A C 1
ATOM 728 O O . LYS A 1 94 ? 13.975 44.575 13.374 1.00 27.94 91 LYS A O 1
ATOM 734 N N . ALA A 1 95 ? 11.935 44.782 12.529 1.00 24.97 92 ALA A N 1
ATOM 735 C CA . ALA A 1 95 ? 11.655 45.948 13.371 1.00 22.40 92 ALA A CA 1
ATOM 736 C C . ALA A 1 95 ? 11.743 45.630 14.845 1.00 22.10 92 ALA A C 1
ATOM 737 O O . ALA A 1 95 ? 12.327 46.423 15.616 1.00 25.13 92 ALA A O 1
ATOM 739 N N . ILE A 1 96 ? 11.210 44.468 15.234 1.00 23.02 93 ILE A N 1
ATOM 740 C CA . ILE A 1 96 ? 11.183 44.074 16.617 1.00 23.05 93 ILE A CA 1
ATOM 741 C C . ILE A 1 96 ? 12.587 43.811 17.136 1.00 25.50 93 ILE A C 1
ATOM 742 O O . ILE A 1 96 ? 12.943 44.213 18.256 1.00 25.65 93 ILE A O 1
ATOM 747 N N . GLU A 1 97 ? 13.408 43.183 16.304 1.00 29.45 94 GLU A N 1
ATOM 748 C CA . GLU A 1 97 ? 14.858 42.903 16.688 1.00 28.36 94 GLU A CA 1
ATOM 749 C C . GLU A 1 97 ? 15.638 44.184 16.816 1.00 25.52 94 GLU A C 1
ATOM 750 O O . GLU A 1 97 ? 16.368 44.383 17.797 1.00 27.66 94 GLU A O 1
ATOM 756 N N . LEU A 1 98 ? 15.398 45.115 15.896 1.00 24.68 95 LEU A N 1
ATOM 757 C CA . LEU A 1 98 ? 16.035 46.418 15.999 1.00 24.62 95 LEU A CA 1
ATOM 758 C C . LEU A 1 98 ? 15.611 47.172 17.233 1.00 25.89 95 LEU A C 1
ATOM 759 O O . LEU A 1 98 ? 16.444 47.582 18.048 1.00 22.58 95 LEU A O 1
ATOM 764 N N . ALA A 1 99 ? 14.285 47.321 17.461 1.00 24.42 96 ALA A N 1
ATOM 765 C CA . ALA A 1 99 ? 13.843 48.058 18.633 1.00 24.13 96 ALA A CA 1
ATOM 766 C C . ALA A 1 99 ? 14.311 47.432 19.939 1.00 23.39 96 ALA A C 1
ATOM 767 O O . ALA A 1 99 ? 14.574 48.137 20.921 1.00 22.15 96 ALA A O 1
ATOM 769 N N . SER A 1 100 ? 14.454 46.113 19.962 1.00 25.67 97 SER A N 1
ATOM 770 C CA . SER A 1 100 ? 14.910 45.418 21.182 1.00 29.07 97 SER A CA 1
ATOM 771 C C . SER A 1 100 ? 16.278 45.802 21.686 1.00 28.22 97 SER A C 1
ATOM 772 O O . SER A 1 100 ? 16.557 45.634 22.873 1.00 29.52 97 SER A O 1
ATOM 775 N N . THR A 1 101 ? 17.086 46.400 20.820 1.00 27.53 98 THR A N 1
ATOM 776 C CA . THR A 1 101 ? 18.410 46.846 21.257 1.00 29.57 98 THR A CA 1
ATOM 777 C C . THR A 1 101 ? 18.356 48.132 22.044 1.00 30.66 98 THR A C 1
ATOM 778 O O . THR A 1 101 ? 19.367 48.490 22.660 1.00 28.03 98 THR A O 1
ATOM 782 N N . LYS A 1 102 ? 17.201 48.853 22.034 1.00 25.22 99 LYS A N 1
ATOM 783 C CA . LYS A 1 102 ? 17.106 50.134 22.765 1.00 26.99 99 LYS A CA 1
ATOM 784 C C . LYS A 1 102 ? 16.029 50.187 23.830 1.00 24.41 99 LYS A C 1
ATOM 785 O O . LYS A 1 102 ? 15.908 51.165 24.557 1.00 24.47 99 LYS A O 1
ATOM 791 N N . GLY A 1 103 ? 15.250 49.125 23.919 1.00 27.65 100 GLY A N 1
ATOM 792 C CA . GLY A 1 103 ? 14.224 49.047 24.932 1.00 29.46 100 GLY A CA 1
ATOM 793 C C . GLY A 1 103 ? 13.475 47.708 24.868 1.00 25.67 100 GLY A C 1
ATOM 794 O O . GLY A 1 103 ? 13.754 46.852 24.055 1.00 27.73 100 GLY A O 1
ATOM 803 N N . VAL A 1 105 ? 10.193 45.763 23.966 1.00 24.78 102 VAL A N 1
ATOM 804 C CA . VAL A 1 105 ? 9.258 45.964 22.912 1.00 25.62 102 VAL A CA 1
ATOM 805 C C . VAL A 1 105 ? 7.868 45.489 23.350 1.00 29.00 102 VAL A C 1
ATOM 806 O O . VAL A 1 105 ? 7.729 44.526 24.098 1.00 26.44 102 VAL A O 1
ATOM 810 N N . ILE A 1 106 ? 6.875 46.213 22.889 1.00 22.62 103 ILE A N 1
ATOM 811 C CA . ILE A 1 106 ? 5.448 45.815 22.981 1.00 24.16 103 ILE A CA 1
ATOM 812 C C . ILE A 1 106 ? 4.887 45.829 21.602 1.00 23.17 103 ILE A C 1
ATOM 813 O O . ILE A 1 106 ? 5.033 46.812 20.871 1.00 22.25 103 ILE A O 1
ATOM 818 N N . ILE A 1 107 ? 4.245 44.731 21.223 1.00 21.97 104 ILE A N 1
ATOM 819 C CA . ILE A 1 107 ? 3.711 44.567 19.916 1.00 23.42 104 ILE A CA 1
ATOM 820 C C . ILE A 1 107 ? 2.190 44.798 19.875 1.00 26.47 104 ILE A C 1
ATOM 821 O O . ILE A 1 107 ? 1.478 44.263 20.724 1.00 26.33 104 ILE A O 1
ATOM 826 N N . GLY A 1 108 ? 1.712 45.583 18.907 1.00 22.71 105 GLY A N 1
ATOM 827 C CA . GLY A 1 108 ? 0.278 45.763 18.710 1.00 23.27 105 GLY A CA 1
ATOM 828 C C . GLY A 1 108 ? -0.162 44.964 17.533 1.00 22.78 105 GLY A C 1
ATOM 829 O O . GLY A 1 108 ? 0.548 44.894 16.536 1.00 21.86 105 GLY A O 1
ATOM 830 N N . LEU A 1 109 ? -1.297 44.283 17.641 1.00 24.42 106 LEU A N 1
ATOM 831 C CA . LEU A 1 109 ? -1.849 43.534 16.512 1.00 24.36 106 LEU A CA 1
ATOM 832 C C . LEU A 1 109 ? -2.816 44.459 15.824 1.00 25.80 106 LEU A C 1
ATOM 833 O O . LEU A 1 109 ? -3.825 44.829 16.408 1.00 24.73 106 LEU A O 1
ATOM 838 N N . GLU A 1 110 ? -2.559 44.759 14.560 1.00 22.75 107 GLU A N 1
ATOM 839 C CA . GLU A 1 110 ? -3.327 45.722 13.867 1.00 23.71 107 GLU A CA 1
ATOM 840 C C . GLU A 1 110 ? -4.768 45.197 13.596 1.00 23.57 107 GLU A C 1
ATOM 841 O O . GLU A 1 110 ? -5.006 44.006 13.531 1.00 23.42 107 GLU A O 1
ATOM 847 N N . THR A 1 111 ? -5.659 46.132 13.440 1.00 22.07 108 THR A N 1
ATOM 848 C CA . THR A 1 111 ? -7.077 45.924 13.329 1.00 24.41 108 THR A CA 1
ATOM 849 C C . THR A 1 111 ? -7.505 45.516 11.946 1.00 24.84 108 THR A C 1
ATOM 850 O O . THR A 1 111 ? -6.750 45.527 10.984 1.00 25.72 108 THR A O 1
ATOM 854 N N . GLN A 1 112 ? -8.756 45.107 11.831 1.00 25.93 109 GLN A N 1
ATOM 855 C CA . GLN A 1 112 ? -9.233 44.491 10.606 1.00 24.20 109 GLN A CA 1
ATOM 856 C C . GLN A 1 112 ? -9.339 45.399 9.407 1.00 23.57 109 GLN A C 1
ATOM 857 O O . GLN A 1 112 ? -9.524 46.603 9.523 1.00 24.79 109 GLN A O 1
ATOM 863 N N . ILE A 1 113 ? -9.254 44.796 8.238 1.00 23.21 110 ILE A N 1
ATOM 864 C CA . ILE A 1 113 ? -9.524 45.479 6.985 1.00 25.66 110 ILE A CA 1
ATOM 865 C C . ILE A 1 113 ? -11.023 45.225 6.691 1.00 26.74 110 ILE A C 1
ATOM 866 O O . ILE A 1 113 ? -11.411 44.170 6.136 1.00 29.35 110 ILE A O 1
ATOM 871 N N . ASP A 1 114 ? -11.838 46.196 7.106 1.00 29.38 111 ASP A N 1
ATOM 872 C CA . ASP A 1 114 ? -13.302 46.069 7.167 1.00 29.63 111 ASP A CA 1
ATOM 873 C C . ASP A 1 114 ? -13.957 46.099 5.799 1.00 29.07 111 ASP A C 1
ATOM 874 O O . ASP A 1 114 ? -15.083 45.727 5.651 1.00 32.30 111 ASP A O 1
ATOM 879 N N . SER A 1 115 ? -13.265 46.575 4.793 1.00 27.13 112 SER A N 1
ATOM 880 C CA . SER A 1 115 ? -13.778 46.547 3.442 1.00 29.42 112 SER A CA 1
ATOM 881 C C . SER A 1 115 ? -13.620 45.202 2.739 1.00 31.17 112 SER A C 1
ATOM 882 O O . SER A 1 115 ? -14.064 45.100 1.624 1.00 33.55 112 SER A O 1
ATOM 885 N N . ASP A 1 116 ? -12.882 44.248 3.305 1.00 33.02 113 ASP A N 1
ATOM 886 C CA . ASP A 1 116 ? -12.582 42.990 2.608 1.00 35.20 113 ASP A CA 1
ATOM 887 C C . ASP A 1 116 ? -12.353 41.858 3.611 1.00 32.90 113 ASP A C 1
ATOM 888 O O . ASP A 1 116 ? -11.249 41.293 3.735 1.00 29.92 113 ASP A O 1
ATOM 901 N N . ASP A 1 118 ? -13.214 38.895 3.675 1.00 41.56 115 ASP A N 1
ATOM 902 C CA . ASP A 1 118 ? -12.936 37.542 3.117 1.00 47.49 115 ASP A CA 1
ATOM 903 C C . ASP A 1 118 ? -11.735 37.479 2.233 1.00 48.00 115 ASP A C 1
ATOM 904 O O . ASP A 1 118 ? -11.429 36.395 1.738 1.00 52.69 115 ASP A O 1
ATOM 909 N N . GLY A 1 119 ? -11.078 38.619 1.993 1.00 40.60 116 GLY A N 1
ATOM 910 C CA . GLY A 1 119 ? -9.855 38.692 1.175 1.00 39.96 116 GLY A CA 1
ATOM 911 C C . GLY A 1 119 ? -8.663 39.243 1.972 1.00 34.45 116 GLY A C 1
ATOM 912 O O . GLY A 1 119 ? -7.997 38.518 2.705 1.00 31.88 116 GLY A O 1
ATOM 913 N N . LEU A 1 120 ? -8.447 40.552 1.876 1.00 32.10 117 LEU A N 1
ATOM 914 C CA . LEU A 1 120 ? -7.312 41.182 2.576 1.00 30.23 117 LEU A CA 1
ATOM 915 C C . LEU A 1 120 ? -7.273 40.950 4.084 1.00 29.20 117 LEU A C 1
ATOM 916 O O . LEU A 1 120 ? -6.190 40.821 4.675 1.00 28.16 117 LEU A O 1
ATOM 921 N N . ASP A 1 121 ? -8.427 40.873 4.738 1.00 27.09 118 ASP A N 1
ATOM 922 C CA . ASP A 1 121 ? -8.378 40.689 6.180 1.00 26.77 118 ASP A CA 1
ATOM 923 C C . ASP A 1 121 ? -7.797 39.388 6.612 1.00 27.52 118 ASP A C 1
ATOM 924 O O . ASP A 1 121 ? -7.362 39.233 7.780 1.00 23.98 118 ASP A O 1
ATOM 929 N N . LEU A 1 122 ? -7.854 38.397 5.710 1.00 32.34 119 LEU A N 1
ATOM 930 C CA . LEU A 1 122 ? -7.236 37.104 6.036 1.00 33.28 119 LEU A CA 1
ATOM 931 C C . LEU A 1 122 ? -5.701 37.222 6.141 1.00 28.84 119 LEU A C 1
ATOM 932 O O . LEU A 1 122 ? -5.072 36.535 6.965 1.00 30.45 119 LEU A O 1
ATOM 937 N N . VAL A 1 123 ? -5.115 38.112 5.358 1.00 28.73 120 VAL A N 1
ATOM 938 C CA . VAL A 1 123 ? -3.656 38.357 5.450 1.00 29.36 120 VAL A CA 1
ATOM 939 C C . VAL A 1 123 ?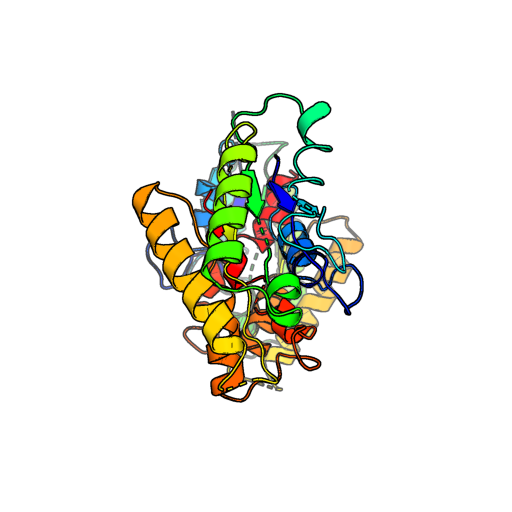 -3.317 38.954 6.830 1.00 28.42 120 VAL A C 1
ATOM 940 O O . VAL A 1 123 ? -2.390 38.499 7.548 1.00 30.63 120 VAL A O 1
ATOM 944 N N . VAL A 1 124 ? -4.163 39.904 7.271 1.00 30.51 121 VAL A N 1
ATOM 945 C CA . VAL A 1 124 ? -4.007 40.544 8.592 1.00 26.60 121 VAL A CA 1
ATOM 946 C C . VAL A 1 124 ? -4.050 39.488 9.688 1.00 26.37 121 VAL A C 1
ATOM 947 O O . VAL A 1 124 ? -3.232 39.439 10.606 1.00 25.33 121 VAL A O 1
ATOM 951 N N . ARG A 1 125 ? -5.021 38.594 9.570 1.00 29.04 122 ARG A N 1
ATOM 952 C CA . ARG A 1 125 ? -5.153 37.551 10.545 1.00 29.88 122 ARG A CA 1
ATOM 953 C C . ARG A 1 125 ? -3.968 36.638 10.589 1.00 26.54 122 ARG A C 1
ATOM 954 O O . ARG A 1 125 ? -3.591 36.230 11.689 1.00 27.87 122 ARG A O 1
ATOM 962 N N . GLU A 1 126 ? -3.429 36.294 9.435 1.00 30.93 123 GLU A N 1
ATOM 963 C CA . GLU A 1 126 ? -2.230 35.411 9.344 1.00 34.14 123 GLU A CA 1
ATOM 964 C C . GLU A 1 126 ? -1.033 36.081 9.970 1.00 30.80 123 GLU A C 1
ATOM 965 O O . GLU A 1 126 ? -0.312 35.466 10.728 1.00 32.04 123 GLU A O 1
ATOM 971 N N . VAL A 1 127 ? -0.827 37.378 9.687 1.00 30.69 124 VAL A N 1
ATOM 972 C CA . VAL A 1 127 ? 0.261 38.142 10.330 1.00 25.20 124 VAL A CA 1
ATOM 973 C C . VAL A 1 127 ? 0.069 38.087 11.811 1.00 25.82 124 VAL A C 1
ATOM 974 O O . VAL A 1 127 ? 1.004 37.771 12.544 1.00 27.73 124 VAL A O 1
ATOM 978 N N . ASN A 1 128 ? -1.154 38.357 12.297 1.00 25.40 125 ASN A N 1
ATOM 979 C CA . ASN A 1 128 ? -1.316 38.478 13.726 1.00 26.90 125 ASN A CA 1
ATOM 980 C C . ASN A 1 128 ? -1.118 37.152 14.457 1.00 26.92 125 ASN A C 1
ATOM 981 O O . ASN A 1 128 ? -0.581 37.126 15.563 1.00 27.74 125 ASN A O 1
ATOM 986 N N . GLU A 1 129 ? -1.565 36.047 13.875 1.00 28.30 126 GLU A N 1
ATOM 987 C CA . GLU A 1 129 ? -1.245 34.711 14.466 1.00 29.71 126 GLU A CA 1
ATOM 988 C C . GLU A 1 129 ? 0.244 34.440 14.600 1.00 27.70 126 GLU A C 1
ATOM 989 O O . GLU A 1 129 ? 0.723 33.978 15.646 1.00 27.94 126 GLU A O 1
ATOM 995 N N . GLN A 1 130 ? 0.999 34.791 13.585 1.00 31.57 127 GLN A N 1
ATOM 996 C CA . GLN A 1 130 ? 2.446 34.601 13.662 1.00 31.59 127 GLN A CA 1
ATOM 997 C C . GLN A 1 130 ? 3.098 35.512 14.664 1.00 31.61 127 GLN A C 1
ATOM 998 O O . GLN A 1 130 ? 4.063 35.130 15.327 1.00 30.15 127 GLN A O 1
ATOM 1004 N N . LEU A 1 131 ? 2.562 36.728 14.836 1.00 33.46 128 LEU A N 1
ATOM 1005 C CA . LEU A 1 131 ? 3.118 37.637 15.830 1.00 28.12 128 LEU A CA 1
ATOM 1006 C C . LEU A 1 131 ? 2.863 37.109 17.216 1.00 27.00 128 LEU A C 1
ATOM 1007 O O . LEU A 1 131 ? 3.713 37.190 18.117 1.00 28.92 128 LEU A O 1
ATOM 1012 N N . LYS A 1 132 ? 1.655 36.615 17.454 1.00 28.58 129 LYS A N 1
ATOM 1013 C CA . LYS A 1 132 ? 1.377 36.073 18.794 1.00 30.69 129 LYS A CA 1
ATOM 1014 C C . LYS A 1 132 ? 2.338 34.904 19.107 1.00 30.63 129 LYS A C 1
ATOM 1015 O O . LYS A 1 132 ? 2.792 34.770 20.236 1.00 32.81 129 LYS A O 1
ATOM 1021 N N . ALA A 1 133 ? 2.633 34.109 18.107 1.00 35.90 130 ALA A N 1
ATOM 1022 C CA . ALA A 1 133 ? 3.544 32.943 18.288 1.00 39.70 130 ALA A CA 1
ATOM 1023 C C . ALA A 1 133 ? 4.961 33.412 18.572 1.00 37.05 130 ALA A C 1
ATOM 1024 O O . ALA A 1 133 ? 5.603 32.953 19.519 1.00 36.33 130 ALA A O 1
ATOM 1026 N N . TYR A 1 134 ? 5.422 34.397 17.817 1.00 34.33 131 TYR A N 1
ATOM 1027 C CA . TYR A 1 134 ? 6.744 35.000 18.082 1.00 31.44 131 TYR A CA 1
ATOM 1028 C C . TYR A 1 134 ? 6.832 35.597 19.489 1.00 34.07 1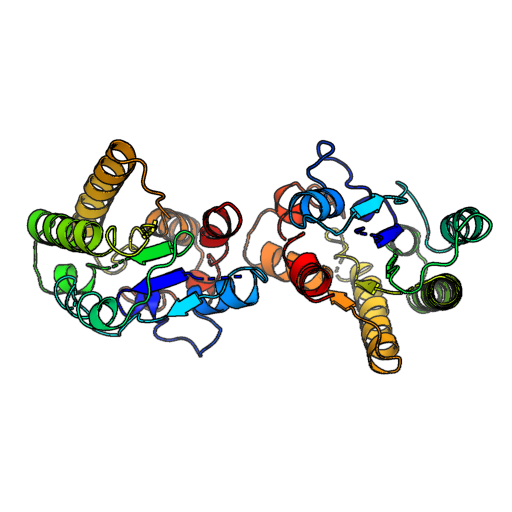31 TYR A C 1
ATOM 1029 O O . TYR A 1 134 ? 7.835 35.443 20.178 1.00 35.79 131 TYR A O 1
ATOM 1038 N N . ALA A 1 135 ? 5.807 36.333 19.919 1.00 31.63 132 ALA A N 1
ATOM 1039 C CA . ALA A 1 135 ? 5.860 37.010 21.170 1.00 30.16 132 ALA A CA 1
ATOM 1040 C C . ALA A 1 135 ? 5.848 36.016 22.323 1.00 36.29 132 ALA A C 1
ATOM 1041 O O . ALA A 1 135 ? 6.459 36.258 23.357 1.00 38.06 132 ALA A O 1
ATOM 1043 N N . ALA A 1 136 ? 5.050 34.962 22.188 1.00 42.31 133 ALA A N 1
ATOM 1044 C CA . ALA A 1 136 ? 5.003 33.914 23.232 1.00 47.44 133 ALA A CA 1
ATOM 1045 C C . ALA A 1 136 ? 6.409 33.282 23.374 1.00 44.56 133 ALA A C 1
ATOM 1046 O O . ALA A 1 136 ? 6.940 33.163 24.465 1.00 50.26 133 ALA A O 1
ATOM 1048 N N . GLU A 1 137 ? 7.017 32.970 22.247 1.00 42.75 134 GLU A N 1
ATOM 1049 C CA . GLU A 1 137 ? 8.367 32.389 22.218 1.00 46.86 134 GLU A CA 1
ATOM 1050 C C . GLU A 1 137 ? 9.415 33.274 22.893 1.00 47.57 134 GLU A C 1
ATOM 1051 O O . GLU A 1 137 ? 10.276 32.791 23.633 1.00 44.78 134 GLU A O 1
ATOM 1057 N N . HIS A 1 138 ? 9.330 34.578 22.670 1.00 45.44 135 HIS A N 1
ATOM 1058 C CA . HIS A 1 138 ? 10.311 35.515 23.198 1.00 36.44 135 HIS A CA 1
ATOM 1059 C C . HIS A 1 138 ? 9.869 36.319 24.400 1.00 38.10 135 HIS A C 1
ATOM 1060 O O . HIS A 1 138 ? 10.557 37.241 24.798 1.00 37.60 135 HIS A O 1
ATOM 1067 N N . ASN A 1 139 ? 8.725 35.981 24.982 1.00 38.00 136 ASN A N 1
ATOM 1068 C CA A ASN A 1 139 ? 8.211 36.661 26.157 0.51 39.90 136 ASN A CA 1
ATOM 1069 C CA B ASN A 1 139 ? 8.229 36.682 26.176 0.49 40.28 136 ASN A CA 1
ATOM 1070 C C . ASN A 1 139 ? 8.019 38.190 25.957 1.00 37.00 136 ASN A C 1
ATOM 1071 O O . ASN A 1 139 ? 8.355 38.996 26.793 1.00 39.91 136 ASN A O 1
ATOM 1080 N N . ILE A 1 140 ? 7.437 38.555 24.843 1.00 33.58 137 ILE A N 1
ATOM 1081 C CA . ILE A 1 140 ? 7.147 39.963 24.508 1.00 33.03 137 ILE A CA 1
ATOM 1082 C C . ILE A 1 140 ? 5.679 40.206 24.734 1.00 30.14 137 ILE A C 1
ATOM 1083 O O . ILE A 1 140 ? 4.871 39.443 24.270 1.00 27.89 137 ILE A O 1
ATOM 1088 N N . LYS A 1 141 ? 5.339 41.297 25.386 1.00 30.72 138 LYS A N 1
ATOM 1089 C CA . LYS A 1 141 ? 3.928 41.657 25.545 1.00 33.96 138 LYS A CA 1
ATOM 1090 C C . LYS A 1 141 ? 3.230 42.053 24.266 1.00 32.44 138 LYS A C 1
ATOM 1091 O O . LYS A 1 141 ? 3.825 42.672 23.420 1.00 31.81 138 LYS A O 1
ATOM 1097 N N . VAL A 1 142 ? 1.981 41.607 24.120 1.00 29.59 139 VAL A N 1
ATOM 1098 C CA . VAL A 1 142 ? 1.142 41.841 22.978 1.00 31.28 139 VAL A CA 1
ATOM 1099 C C . VAL A 1 142 ? -0.140 42.625 23.372 1.00 31.81 139 VAL A C 1
ATOM 1100 O O . VAL A 1 142 ? -0.775 42.344 24.382 1.00 29.95 139 VAL A O 1
ATOM 1104 N N . ILE A 1 143 ? -0.503 43.609 22.560 1.00 28.68 140 ILE A N 1
ATOM 1105 C CA . ILE A 1 143 ? -1.809 44.252 22.657 1.00 26.50 140 ILE A CA 1
ATOM 1106 C C . ILE A 1 143 ? -2.692 43.881 21.466 1.00 26.25 140 ILE A C 1
ATOM 1107 O O . ILE A 1 143 ? -2.444 44.299 20.324 1.00 26.71 140 ILE A O 1
ATOM 1112 N N . ASP A 1 144 ? -3.741 43.099 21.722 1.00 26.07 141 ASP A N 1
ATOM 1113 C CA . ASP A 1 144 ? -4.592 42.537 20.651 1.00 26.78 141 ASP A CA 1
ATOM 1114 C C . ASP A 1 144 ? -5.693 43.500 20.310 1.00 26.45 141 ASP A C 1
ATOM 1115 O O . ASP A 1 144 ? -6.873 43.289 20.700 1.00 25.67 141 ASP A O 1
ATOM 1120 N N . PHE A 1 145 ? -5.358 44.561 19.561 1.00 21.56 142 PHE A N 1
ATOM 1121 C CA . PHE A 1 145 ? -6.384 45.501 19.149 1.00 21.81 142 PHE A CA 1
ATOM 1122 C C . PHE A 1 145 ? -7.383 44.885 18.203 1.00 22.57 142 PHE A C 1
ATOM 1123 O O . PHE A 1 145 ? -8.560 45.298 18.143 1.00 19.80 142 PHE A O 1
ATOM 1131 N N . TYR A 1 146 ? -6.910 43.934 17.393 1.00 22.23 143 TYR A N 1
ATOM 1132 C CA . TYR A 1 146 ? -7.728 43.348 16.366 1.00 20.86 143 TYR A CA 1
ATOM 1133 C C . TYR A 1 146 ? -9.041 42.798 16.999 1.00 21.59 143 TYR A C 1
ATOM 1134 O O . TYR A 1 146 ? -10.140 43.102 16.519 1.00 24.73 143 TYR A O 1
ATOM 1143 N N . THR A 1 147 ? -8.888 42.046 18.073 1.00 24.38 144 THR A N 1
ATOM 1144 C CA . THR A 1 147 ? -10.024 41.378 18.712 1.00 28.82 144 THR A CA 1
ATOM 1145 C C . THR A 1 147 ? -10.987 42.374 19.351 1.00 29.36 144 THR A C 1
ATOM 1146 O O . THR A 1 147 ? -12.211 42.269 19.232 1.00 27.83 144 THR A O 1
ATOM 1150 N N . THR A 1 148 ? -10.431 43.400 19.964 1.00 26.31 145 THR A N 1
ATOM 1151 C CA . THR A 1 148 ? -11.220 44.460 20.549 1.00 24.94 145 THR A CA 1
ATOM 1152 C C . THR A 1 148 ? -12.191 45.110 19.614 1.00 22.48 145 THR A C 1
ATOM 1153 O 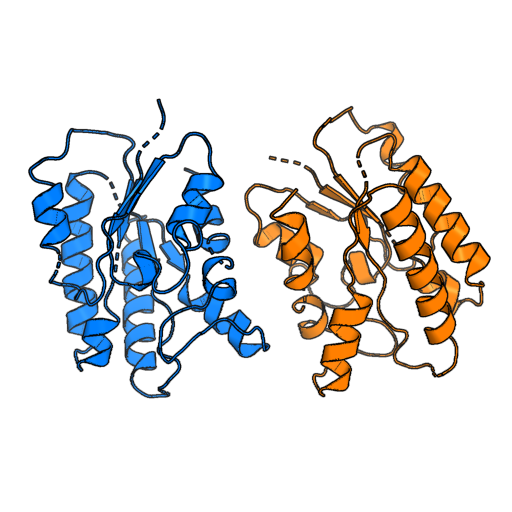O . THR A 1 148 ? -13.373 45.231 19.921 1.00 24.34 145 THR A O 1
ATOM 1157 N N . LEU A 1 149 ? -11.746 45.542 18.456 1.00 20.77 146 LEU A N 1
ATOM 1158 C CA . LEU A 1 149 ? -12.636 46.152 17.529 1.00 20.66 146 LEU A CA 1
ATOM 1159 C C . LEU A 1 149 ? -13.500 45.154 16.740 1.00 23.19 146 LEU A C 1
ATOM 1160 O O . LEU A 1 149 ? -14.629 45.510 16.333 1.00 20.24 146 LEU A O 1
ATOM 1165 N N . PHE A 1 150 ? -12.961 43.955 16.475 1.00 23.78 147 PHE A N 1
ATOM 1166 C CA . PHE A 1 150 ? -13.738 42.951 15.737 1.00 26.92 147 PHE A CA 1
ATOM 1167 C C . PHE A 1 150 ? -15.009 42.604 16.516 1.00 23.37 147 PHE A C 1
ATOM 1168 O O . PHE A 1 150 ? -16.097 42.614 15.971 1.00 27.00 147 PHE A O 1
ATOM 1176 N N . GLU A 1 151 ? -14.842 42.339 17.786 1.00 24.07 148 GLU A N 1
ATOM 1177 C CA . GLU A 1 151 ? -15.993 41.989 18.680 1.00 28.70 148 GLU A CA 1
ATOM 1178 C C . GLU A 1 151 ? -16.976 43.119 18.848 1.00 30.16 148 GLU A C 1
ATOM 1179 O O . GLU A 1 151 ? -18.203 42.931 18.788 1.00 27.25 148 GLU A O 1
ATOM 1185 N N . ALA A 1 152 ? -16.459 44.329 18.968 1.00 24.47 149 ALA A N 1
ATOM 1186 C CA . ALA A 1 152 ? -17.319 45.463 19.147 1.00 22.45 149 ALA A CA 1
ATOM 1187 C C . ALA A 1 152 ? -18.102 45.712 17.904 1.00 24.48 149 ALA A C 1
ATOM 1188 O O . ALA A 1 152 ? -19.354 45.985 17.923 1.00 26.67 149 ALA A O 1
ATOM 1190 N N . ASP A 1 153 ? -17.419 45.692 16.761 1.00 23.88 150 ASP A N 1
ATOM 1191 C CA . ASP A 1 153 ? -18.129 45.950 15.496 1.00 26.77 150 ASP A CA 1
ATOM 1192 C C . ASP A 1 153 ? -19.180 44.822 15.195 1.00 28.14 150 ASP A C 1
ATOM 1193 O O . ASP A 1 153 ? -20.290 45.087 14.678 1.00 27.09 150 ASP A O 1
ATOM 1198 N N . GLN A 1 154 ? -18.824 43.615 15.548 1.00 30.00 151 GLN A N 1
ATOM 1199 C CA . GLN A 1 154 ? -19.656 42.461 15.248 1.00 32.17 151 GLN A CA 1
ATOM 1200 C C . GLN A 1 154 ? -20.978 42.553 15.972 1.00 36.99 151 GLN A C 1
ATOM 1201 O O . GLN A 1 154 ? -21.956 42.161 15.437 1.00 35.34 151 GLN A O 1
ATOM 1207 N N . ILE A 1 155 ? -21.006 43.129 17.164 1.00 34.61 152 ILE A N 1
ATOM 1208 C CA . ILE A 1 155 ? -22.219 43.282 17.916 1.00 33.62 152 ILE A CA 1
ATOM 1209 C C . ILE A 1 155 ? -22.975 44.558 17.629 1.00 32.09 152 ILE A C 1
ATOM 1210 O O . ILE A 1 155 ? -24.002 44.835 18.233 1.00 34.02 152 ILE A O 1
ATOM 1215 N N . GLY A 1 156 ? -22.446 45.396 16.754 1.00 31.08 153 GLY A N 1
ATOM 1216 C CA . GLY A 1 156 ? -23.157 46.600 16.355 1.00 28.28 153 GLY A CA 1
ATOM 1217 C C . GLY A 1 156 ? -22.611 47.906 16.895 1.00 27.90 153 GLY A C 1
ATOM 1218 O O . GLY A 1 156 ? -23.142 48.951 16.593 1.00 29.73 153 GLY A O 1
ATOM 1219 N N . GLN A 1 157 ? -21.553 47.866 17.687 1.00 26.57 154 GLN A N 1
ATOM 1220 C CA . GLN A 1 157 ? -20.921 49.132 18.123 1.00 28.71 154 GLN A CA 1
ATOM 1221 C C . GLN A 1 157 ? -20.321 49.779 16.862 1.00 24.68 154 GLN A C 1
ATOM 1222 O O . GLN A 1 157 ? -19.703 49.138 16.068 1.00 28.40 154 GLN A O 1
ATOM 1228 N N A ILE A 1 158 ? -20.523 51.068 16.731 0.50 26.39 155 ILE A N 1
ATOM 1229 N N B ILE A 1 158 ? -20.564 51.053 16.653 0.50 26.34 155 ILE A N 1
ATOM 1230 C CA A ILE A 1 158 ? -20.029 51.843 15.614 0.50 23.27 155 ILE A CA 1
ATOM 1231 C CA B ILE A 1 158 ? -20.007 51.694 15.482 0.50 23.30 155 ILE A CA 1
ATOM 1232 C C A ILE A 1 158 ? -18.571 52.237 15.918 0.50 21.87 155 ILE A C 1
ATOM 1233 C C B ILE A 1 158 ? -18.606 52.229 15.826 0.50 21.93 155 ILE A C 1
ATOM 1234 O O A ILE A 1 158 ? -18.319 53.189 16.701 0.50 20.18 155 ILE A O 1
ATOM 1235 O O B ILE A 1 158 ? -18.435 53.264 16.513 0.50 21.82 155 ILE A O 1
ATOM 1244 N N . VAL A 1 159 ? -17.609 51.486 15.395 1.00 21.59 156 VAL A N 1
ATOM 1245 C CA . VAL A 1 159 ? -16.188 51.747 15.747 1.00 21.32 156 VAL A CA 1
ATOM 1246 C C . VAL A 1 159 ? -15.246 52.156 14.573 1.00 22.50 156 VAL A C 1
ATOM 1247 O O . VAL A 1 159 ? -14.168 52.653 14.830 1.00 18.41 156 VAL A O 1
ATOM 1251 N N . PHE A 1 160 ? -15.634 51.911 13.327 1.00 21.42 157 PHE A N 1
ATOM 1252 C CA . PHE A 1 160 ? -14.843 52.237 12.124 1.00 23.74 157 PHE A CA 1
ATOM 1253 C C . PHE A 1 160 ? -15.419 53.405 11.355 1.00 22.20 157 PHE A C 1
ATOM 1254 O O . PHE A 1 160 ? -16.633 53.505 11.143 1.00 22.47 157 PHE A O 1
ATOM 1262 N N . ALA A 1 161 ? -14.547 54.359 10.987 1.00 19.53 158 ALA A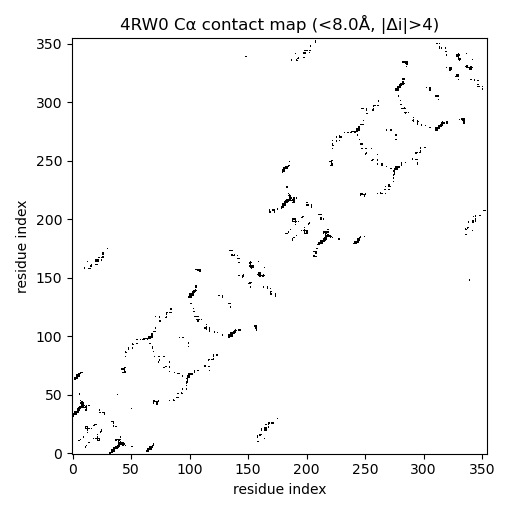 N 1
ATOM 1263 C CA . ALA A 1 161 ? -14.937 55.485 10.119 1.00 19.69 158 ALA A CA 1
ATOM 1264 C C . ALA A 1 161 ? -14.836 55.254 8.593 1.00 22.02 158 ALA A C 1
ATOM 1265 O O . ALA A 1 161 ? -15.253 56.086 7.794 1.00 21.43 158 ALA A O 1
ATOM 1267 N N . GLY A 1 162 ? -14.234 54.142 8.222 1.00 25.02 159 GLY A N 1
ATOM 1268 C CA . GLY A 1 162 ? -13.944 53.768 6.869 1.00 25.29 159 GLY A CA 1
ATOM 1269 C C . GLY A 1 162 ? -13.418 52.330 6.812 1.00 26.43 159 GLY A C 1
ATOM 1270 O O . GLY A 1 162 ? -13.512 51.546 7.768 1.00 26.55 159 GLY A O 1
ATOM 1271 N N . GLU A 1 163 ? -12.793 52.018 5.710 1.00 23.88 160 GLU A N 1
ATOM 1272 C CA . GLU A 1 163 ? -12.254 50.673 5.507 1.00 26.70 160 GLU A CA 1
ATOM 1273 C C . GLU A 1 163 ? -11.236 50.228 6.520 1.00 25.07 160 GLU A C 1
ATOM 1274 O O . GLU A 1 163 ? -11.159 49.032 6.780 1.00 24.38 160 GLU A O 1
ATOM 1280 N N . VAL A 1 164 ? -10.445 51.147 7.111 1.00 23.68 161 VAL A N 1
ATOM 1281 C CA . VAL A 1 164 ? -9.515 50.735 8.181 1.00 23.57 161 VAL A CA 1
ATOM 1282 C C . VAL A 1 164 ? -9.449 51.612 9.437 1.00 20.88 161 VAL A C 1
ATOM 1283 O O . VAL A 1 164 ? -9.101 51.146 10.525 1.00 20.97 161 VAL A O 1
ATOM 1287 N N . HIS A 1 165 ? -9.758 52.878 9.289 1.00 20.99 162 HIS A N 1
ATOM 1288 C CA . HIS A 1 165 ? -9.551 53.820 10.408 1.00 21.38 162 HIS A CA 1
ATOM 1289 C C . HIS A 1 165 ? -10.630 53.758 11.460 1.00 20.69 162 HIS A C 1
ATOM 1290 O O . HIS A 1 165 ? -11.817 53.877 11.127 1.00 19.02 162 HIS A O 1
ATOM 1297 N N . PRO A 1 166 ? -10.216 53.578 12.714 1.00 18.46 163 PRO A N 1
ATOM 1298 C CA . PRO A 1 166 ? -11.157 53.697 13.788 1.00 19.74 163 PRO A CA 1
ATOM 1299 C C . PRO A 1 166 ? -11.782 55.080 13.852 1.00 19.98 163 PRO A C 1
ATOM 1300 O O . PRO A 1 166 ? -11.169 56.073 13.421 1.00 19.82 163 PRO A O 1
ATOM 1304 N N . ASN A 1 167 ? -13.020 55.177 14.329 1.00 19.30 164 ASN A N 1
ATOM 1305 C CA . ASN A 1 167 ? -13.567 56.467 14.758 1.00 17.71 164 ASN A CA 1
ATOM 1306 C C . ASN A 1 167 ? -13.200 56.684 16.259 1.00 16.71 164 ASN A C 1
ATOM 1307 O O . ASN A 1 167 ? -12.514 55.877 16.821 1.00 15.90 164 ASN A O 1
ATOM 1312 N N . GLU A 1 168 ? -13.694 57.762 16.896 1.00 17.72 165 GLU A N 1
ATOM 1313 C CA . GLU A 1 168 ? -13.354 58.074 18.296 1.00 16.78 165 GLU A CA 1
ATOM 1314 C C . GLU A 1 168 ? -13.718 56.970 19.231 1.00 18.30 165 GLU A C 1
ATOM 1315 O O . GLU A 1 168 ? -13.025 56.732 20.202 1.00 16.48 165 GLU A O 1
ATOM 1321 N N . ARG A 1 169 ? -14.837 56.275 18.982 1.00 16.95 166 ARG A N 1
ATOM 1322 C CA . ARG A 1 169 ? -15.213 55.163 19.871 1.00 16.69 166 ARG A CA 1
ATOM 1323 C C . ARG A 1 169 ? -14.226 54.045 19.753 1.00 16.27 166 ARG A C 1
ATOM 1324 O O . ARG A 1 169 ? -13.836 53.450 20.738 1.00 17.76 166 ARG A O 1
ATOM 1332 N N . GLY A 1 170 ? -13.818 53.759 18.533 1.00 17.53 167 GLY A N 1
ATOM 1333 C CA . GLY A 1 170 ? -12.856 52.693 18.298 1.00 18.54 167 GLY A CA 1
ATOM 1334 C C . GLY A 1 170 ? -11.529 53.011 18.961 1.00 17.42 167 GLY A C 1
ATOM 1335 O O . GLY A 1 170 ? -10.915 52.166 19.522 1.00 18.04 167 GLY A O 1
ATOM 1336 N N . TYR A 1 171 ? -11.121 54.292 18.919 1.00 16.03 168 TYR A N 1
ATOM 1337 C CA . TYR A 1 171 ? -9.862 54.684 19.617 1.00 15.18 168 TYR A CA 1
ATOM 1338 C C . TYR A 1 171 ? -9.989 54.584 21.139 1.00 15.95 168 TYR A C 1
ATOM 1339 O O . TYR A 1 171 ? -9.026 54.175 21.816 1.00 15.82 168 TYR A O 1
ATOM 1348 N N . ARG A 1 172 ? -11.186 54.885 21.720 1.00 16.21 169 ARG A N 1
ATOM 1349 C CA . ARG A 1 172 ? -11.329 54.712 23.164 1.00 16.67 169 ARG A CA 1
ATOM 1350 C C . ARG A 1 172 ? -11.185 53.236 23.550 1.00 18.01 169 ARG A C 1
ATOM 1351 O O . ARG A 1 172 ? -10.441 52.908 24.498 1.00 18.77 169 ARG A O 1
ATOM 1359 N N . LEU A 1 173 ? -11.857 52.340 22.809 1.00 18.87 170 LEU A N 1
ATOM 1360 C CA . LEU A 1 173 ? -11.794 50.920 23.120 1.00 18.93 170 LEU A CA 1
ATOM 1361 C C . LEU A 1 173 ? -10.355 50.380 22.993 1.00 20.40 170 LEU A C 1
ATOM 1362 O O . LEU A 1 173 ? -9.904 49.578 23.792 1.00 19.17 170 LEU A O 1
ATOM 1375 N N . ALA A 1 175 ? -7.647 52.177 23.456 1.00 18.46 172 ALA A N 1
ATOM 1376 C CA . ALA A 1 175 ? -6.901 52.737 24.601 1.00 20.91 172 ALA A CA 1
ATOM 1377 C C . ALA A 1 175 ? -7.104 51.879 25.846 1.00 21.95 172 ALA A C 1
ATOM 1378 O O . ALA A 1 175 ? -6.161 51.572 26.534 1.00 19.61 172 ALA A O 1
ATOM 1380 N N . TYR A 1 176 ? -8.340 51.494 26.104 1.00 21.52 173 TYR A N 1
ATOM 1381 C CA . TYR A 1 176 ? -8.640 50.593 27.253 1.00 20.76 173 TYR A CA 1
ATOM 1382 C C . TYR A 1 176 ? -7.911 49.293 27.144 1.00 21.38 173 TYR A C 1
ATOM 1383 O O . TYR A 1 176 ? -7.281 48.822 28.120 1.00 24.56 173 TYR A O 1
ATOM 1392 N N . LYS A 1 177 ? -7.917 48.730 25.963 1.00 19.62 174 LYS A N 1
ATOM 1393 C CA . LYS A 1 177 ? -7.225 47.466 25.779 1.00 21.55 174 LYS A CA 1
ATOM 1394 C C . LYS A 1 177 ? -5.706 47.643 25.944 1.00 23.24 174 LYS A C 1
ATOM 1395 O O . LYS A 1 177 ? -5.089 46.826 26.565 1.00 20.46 174 LYS A O 1
ATOM 1401 N N . ALA A 1 178 ? -5.132 48.763 25.471 1.00 20.72 175 ALA A N 1
ATOM 1402 C CA . ALA A 1 178 ? -3.648 49.017 25.643 1.00 19.33 175 ALA A CA 1
ATOM 1403 C C . ALA A 1 178 ? -3.310 49.257 27.105 1.00 20.29 175 ALA A C 1
ATOM 1404 O O . ALA A 1 178 ? -2.281 48.816 27.618 1.00 19.10 175 ALA A O 1
ATOM 1406 N N . LEU A 1 179 ? -4.200 49.932 27.815 1.00 20.86 176 LEU A N 1
ATOM 1407 C CA . LEU A 1 179 ? -4.032 50.135 29.233 1.00 22.71 176 LEU A CA 1
ATOM 1408 C C . LEU A 1 179 ? -4.001 48.871 30.102 1.00 24.63 176 LEU A C 1
ATOM 1409 O O . LEU A 1 179 ? -3.390 48.874 31.174 1.00 24.34 176 LEU A O 1
ATOM 1414 N N . GLU A 1 180 ? -4.547 47.779 29.619 1.00 26.26 177 GLU A N 1
ATOM 1415 C CA . GLU A 1 180 ? -4.437 46.547 30.357 1.00 27.50 177 GLU A CA 1
ATOM 1416 C C . GLU A 1 180 ? -2.967 46.116 30.403 1.00 31.90 177 GLU A C 1
ATOM 1417 O O . GLU A 1 180 ? -2.567 45.512 31.373 1.00 28.91 177 GLU A O 1
ATOM 1423 N N . VAL A 1 181 ? -2.169 46.486 29.400 1.00 28.36 178 VAL A N 1
ATOM 1424 C CA . VAL A 1 181 ? -0.711 46.154 29.375 1.00 26.15 178 VAL A CA 1
ATOM 1425 C C . VAL A 1 181 ? 0.078 47.249 29.987 1.00 25.45 178 VAL A C 1
ATOM 1426 O O . VAL A 1 181 ? 0.889 47.004 30.900 1.00 31.03 178 VAL A O 1
ATOM 1430 N N . PHE A 1 182 ? -0.172 48.511 29.589 1.00 24.43 179 PHE A N 1
ATOM 1431 C CA . PHE A 1 182 ? 0.669 49.620 30.039 1.00 23.51 179 PHE A CA 1
ATOM 1432 C C . PHE A 1 182 ? 0.596 49.894 31.524 1.00 30.44 179 PHE A C 1
ATOM 1433 O O . PHE A 1 182 ? 1.563 50.387 32.119 1.00 32.36 179 PHE A O 1
ATOM 1441 N N . THR A 1 183 ? -0.565 49.662 32.114 1.00 32.34 180 THR A N 1
ATOM 1442 C CA . THR A 1 183 ? -0.775 49.913 33.528 1.00 35.01 180 THR A CA 1
ATOM 1443 C C . THR A 1 183 ? 0.001 48.936 34.425 1.00 34.18 180 THR A C 1
ATOM 1444 O O . THR A 1 183 ? 0.315 49.244 35.562 1.00 36.53 180 THR A O 1
ATOM 1448 N N . ARG A 1 184 ? 0.300 47.765 33.924 1.00 37.17 181 ARG A N 1
ATOM 1449 C CA . ARG A 1 184 ? 0.970 46.762 34.698 1.00 45.79 181 ARG A CA 1
ATOM 1450 C C . ARG A 1 184 ? 2.499 46.825 34.531 1.00 50.09 181 ARG A C 1
ATOM 1451 O O . ARG A 1 184 ? 3.196 45.991 35.077 1.00 52.25 181 ARG A O 1
ATOM 1459 N N . LEU A 1 185 ? 3.022 47.766 33.749 1.00 50.08 182 LEU A N 1
ATOM 1460 C CA . LEU A 1 185 ? 4.470 47.935 33.630 1.00 51.05 182 LEU A CA 1
ATOM 1461 C C . LEU A 1 185 ? 4.963 48.718 34.854 1.00 57.23 182 LEU A C 1
ATOM 1462 O O . LEU A 1 185 ? 6.024 48.382 35.380 1.00 51.95 182 LEU A O 1
ATOM 1467 N N . ALA B 1 3 ? -5.552 52.202 42.219 1.00 54.14 0 ALA B N 1
ATOM 1468 C CA . ALA B 1 3 ? -6.418 50.970 42.016 1.00 60.14 0 ALA B CA 1
ATOM 1469 C C . ALA B 1 3 ? -7.828 51.162 42.649 1.00 51.69 0 ALA B C 1
ATOM 1470 O O . ALA B 1 3 ? -8.050 50.716 43.748 1.00 50.37 0 ALA B O 1
ATOM 1480 N N . GLU B 1 5 ? -11.685 51.059 43.924 1.00 42.50 2 GLU B N 1
ATOM 1481 C CA . GLU B 1 5 ? -12.661 49.985 44.292 1.00 40.33 2 GLU B CA 1
ATOM 1482 C C . GLU B 1 5 ? -14.076 50.381 43.920 1.00 33.61 2 GLU B C 1
ATOM 1483 O O . GLU B 1 5 ? -14.534 51.531 44.197 1.00 32.92 2 GLU B O 1
ATOM 1489 N N . ILE B 1 6 ? -14.752 49.442 43.245 1.00 30.18 3 ILE B N 1
ATOM 1490 C CA . ILE B 1 6 ? -16.156 49.582 42.928 1.00 30.37 3 ILE B CA 1
ATOM 1491 C C . ILE B 1 6 ? -16.917 48.350 43.461 1.00 29.88 3 ILE B C 1
ATOM 1492 O O . ILE B 1 6 ? -16.759 47.233 43.030 1.00 29.63 3 ILE B O 1
ATOM 1497 N N . ILE B 1 7 ? -17.761 48.606 44.429 1.00 31.21 4 ILE B N 1
ATOM 1498 C CA . ILE B 1 7 ? -18.528 47.560 45.062 1.00 29.56 4 ILE B CA 1
ATOM 1499 C C . ILE B 1 7 ? -19.929 47.619 44.430 1.00 26.41 4 ILE B C 1
ATOM 1500 O O . ILE B 1 7 ? -20.543 48.696 44.374 1.00 24.60 4 ILE B O 1
ATOM 1505 N N . CYS B 1 8 ? -20.374 46.475 43.918 1.00 25.86 5 CYS B N 1
ATOM 1506 C CA . CYS B 1 8 ? -21.674 46.424 43.215 1.00 27.75 5 CYS B CA 1
ATOM 1507 C C . CYS B 1 8 ? -22.746 45.648 44.009 1.00 26.39 5 CYS B C 1
ATOM 1508 O O . CYS B 1 8 ? -22.540 44.504 44.337 1.00 26.67 5 CYS B O 1
ATOM 1511 N N . PHE B 1 9 ? -23.889 46.250 44.204 1.00 23.72 6 PHE B N 1
ATOM 1512 C CA . PHE B 1 9 ? -24.993 45.547 44.850 1.00 24.61 6 PHE B CA 1
ATOM 1513 C C . PHE B 1 9 ? -26.183 45.507 43.878 1.00 25.92 6 PHE B C 1
ATOM 1514 O O . PHE B 1 9 ? -26.428 46.468 43.109 1.00 26.85 6 PHE B O 1
ATOM 1522 N N . GLY B 1 10 ? -26.958 44.442 43.968 1.00 25.51 7 GLY B N 1
ATOM 1523 C CA . GLY B 1 10 ? -28.216 44.327 43.238 1.00 23.92 7 GLY B CA 1
ATOM 1524 C C . GLY B 1 10 ? -28.730 42.892 43.204 1.00 22.52 7 GLY B C 1
ATOM 1525 O O . GLY B 1 10 ? -28.383 42.055 44.055 1.00 24.01 7 GLY B O 1
ATOM 1526 N N . ASP B 1 11 ? -29.504 42.599 42.170 1.00 22.98 8 ASP B N 1
ATOM 1527 C CA . ASP B 1 11 ? -30.148 41.329 41.996 1.00 25.18 8 ASP B CA 1
ATOM 1528 C C . ASP B 1 11 ? -29.483 40.491 40.948 1.00 25.64 8 ASP B C 1
ATOM 1529 O O . ASP B 1 11 ? -28.220 40.627 40.698 1.00 25.80 8 ASP B O 1
ATOM 1534 N N . SER B 1 12 ? -30.242 39.568 40.357 1.00 21.57 9 SER B N 1
ATOM 1535 C CA . SER B 1 12 ? -29.687 38.631 39.428 1.00 23.83 9 SER B CA 1
ATOM 1536 C C . SER B 1 12 ? -29.085 39.266 38.116 1.00 23.19 9 SER B C 1
ATOM 1537 O O . SER B 1 12 ? -28.266 38.626 37.419 1.00 24.28 9 SER B O 1
ATOM 1540 N N . ILE B 1 13 ? -29.572 40.432 37.765 1.00 23.70 10 ILE B N 1
ATOM 1541 C CA . ILE B 1 13 ? -29.125 41.135 36.572 1.00 24.36 10 ILE B CA 1
ATOM 1542 C C . ILE B 1 13 ? -27.793 41.863 36.878 1.00 27.55 10 ILE B C 1
ATOM 1543 O O . ILE B 1 13 ? -27.038 42.177 35.951 1.00 29.03 10 ILE B O 1
ATOM 1548 N N . THR B 1 14 ? -27.476 42.089 38.146 1.00 24.83 11 THR B N 1
ATOM 1549 C CA . THR B 1 14 ? -26.109 42.517 38.502 1.00 23.90 11 THR B CA 1
ATOM 1550 C C . THR B 1 14 ? -25.219 41.320 38.634 1.00 27.21 11 THR B C 1
ATOM 1551 O O . THR B 1 14 ? -24.046 41.319 38.219 1.00 23.64 11 THR B O 1
ATOM 1555 N N . ARG B 1 15 ? -25.750 40.228 39.189 1.00 25.78 12 ARG B N 1
ATOM 1556 C CA . ARG B 1 15 ? -24.943 39.032 39.437 1.00 25.45 12 ARG B CA 1
ATOM 1557 C C . ARG B 1 15 ? -24.527 38.420 38.109 1.00 27.56 12 ARG B C 1
ATOM 1558 O O . ARG B 1 15 ? -23.397 37.914 37.959 1.00 29.67 12 ARG B O 1
ATOM 1566 N N . GLY B 1 16 ? -25.439 38.456 37.153 1.00 26.42 13 GLY B N 1
ATOM 1567 C CA . GLY B 1 16 ? -25.230 37.866 35.841 1.00 28.27 13 GLY B CA 1
ATOM 1568 C C . GLY B 1 16 ? -25.891 36.514 35.538 1.00 29.09 13 GLY B C 1
ATOM 1569 O O . GLY B 1 16 ? -25.324 35.658 34.879 1.00 27.58 13 GLY B O 1
ATOM 1570 N N . TYR B 1 17 ? -27.134 36.382 35.967 1.00 29.81 14 TYR B N 1
ATOM 1571 C CA . TYR B 1 17 ? -27.942 35.195 35.651 1.00 27.93 14 TYR B CA 1
ATOM 1572 C C . TYR B 1 17 ? -28.431 35.351 34.246 1.00 26.85 14 TYR B C 1
ATOM 1573 O O . TYR B 1 17 ? -28.885 36.471 33.856 1.00 26.55 14 TYR B O 1
ATOM 1582 N N . ASP B 1 18 ? -28.373 34.332 33.402 1.00 26.41 15 ASP B N 1
ATOM 1583 C CA . ASP B 1 18 ? -27.925 32.976 33.661 1.00 31.34 15 ASP B CA 1
ATOM 1584 C C . ASP B 1 18 ? -26.840 32.634 32.605 1.00 36.30 15 ASP B C 1
ATOM 1585 O O . ASP B 1 18 ? -27.074 31.825 31.703 1.00 37.88 15 ASP B O 1
ATOM 1590 N N . VAL B 1 19 ? -25.686 33.303 32.680 1.00 34.82 16 VAL B N 1
ATOM 1591 C CA . VAL B 1 19 ? -24.619 33.142 31.685 1.00 29.75 16 VAL B CA 1
ATOM 1592 C C . VAL B 1 19 ? -23.405 32.747 32.463 1.00 28.84 16 VAL B C 1
ATOM 1593 O O . VAL B 1 19 ? -23.340 32.969 33.659 1.00 31.93 16 VAL B O 1
ATOM 1597 N N . PRO B 1 20 ? -22.420 32.113 31.829 1.00 32.82 17 PRO B N 1
ATOM 1598 C CA . PRO B 1 20 ? -21.261 31.677 32.600 1.00 32.28 17 PRO B CA 1
ATOM 1599 C C . PRO B 1 20 ? -20.520 32.789 33.272 1.00 33.75 17 PRO B C 1
ATOM 1600 O O . PRO B 1 20 ? -20.540 33.927 32.793 1.00 32.02 17 PRO B O 1
ATOM 1604 N N . TYR B 1 21 ? -19.839 32.471 34.365 1.00 36.54 18 TYR B N 1
ATOM 1605 C CA . TYR B 1 21 ? -18.999 33.459 35.061 1.00 37.12 18 TYR B CA 1
ATOM 1606 C C . TYR B 1 21 ? -17.972 34.068 34.088 1.00 39.84 18 TYR B C 1
ATOM 1607 O O . TYR B 1 21 ? -17.290 33.348 33.370 1.00 38.12 18 TYR B O 1
ATOM 1616 N N . GLY B 1 22 ? -17.935 35.394 34.014 1.00 32.79 19 GLY B N 1
ATOM 1617 C CA . GLY B 1 22 ? -17.109 36.081 33.025 1.00 34.23 19 GLY B CA 1
ATOM 1618 C C . GLY B 1 22 ? -17.906 36.718 31.918 1.00 35.52 19 GLY B C 1
ATOM 1619 O O . GLY B 1 22 ? -17.412 37.628 31.273 1.00 32.33 19 GLY B O 1
ATOM 1620 N N . ARG B 1 23 ? -19.160 36.314 31.706 1.00 29.52 20 ARG B N 1
ATOM 1621 C CA . ARG B 1 23 ? -19.962 36.872 30.644 1.00 28.08 20 ARG B CA 1
ATOM 1622 C C . ARG B 1 23 ? -21.021 37.874 31.094 1.00 25.20 20 ARG B C 1
ATOM 1623 O O . ARG B 1 23 ? -21.693 38.477 30.265 1.00 26.54 20 ARG B O 1
ATOM 1631 N N . GLY B 1 24 ? -21.235 38.025 32.390 1.00 26.32 21 GLY B N 1
ATOM 1632 C CA . GLY B 1 24 ? -22.086 39.110 32.868 1.00 24.99 21 GLY B CA 1
ATOM 1633 C C . GLY B 1 24 ? -21.369 40.462 32.778 1.00 26.58 21 GLY B C 1
ATOM 1634 O O . GLY B 1 24 ? -20.131 40.536 32.607 1.00 27.53 21 GLY B O 1
ATOM 1635 N N . TRP B 1 25 ? -22.144 41.525 32.819 1.00 26.03 22 TRP B N 1
ATOM 1636 C CA . TRP B 1 25 ? -21.579 42.870 32.586 1.00 24.55 22 TRP B CA 1
ATOM 1637 C C . TRP B 1 25 ? -20.537 43.289 33.550 1.00 29.18 22 TRP B C 1
ATOM 1638 O O . TRP B 1 25 ? -19.529 43.956 33.161 1.00 26.61 22 TRP B O 1
ATOM 1649 N N . VAL B 1 26 ? -20.716 42.906 34.804 1.00 25.69 23 VAL B N 1
ATOM 1650 C CA . VAL B 1 26 ? -19.754 43.298 35.822 1.00 26.58 23 VAL B CA 1
ATOM 1651 C C . VAL B 1 26 ? -18.374 42.711 35.571 1.00 25.48 23 VAL B C 1
ATOM 1652 O O . VAL B 1 26 ? -17.366 43.417 35.706 1.00 25.77 23 VAL B O 1
ATOM 1656 N N . GLU B 1 27 ? -18.339 41.434 35.270 1.00 25.67 24 GLU B N 1
ATOM 1657 C CA . GLU B 1 27 ? -17.100 40.741 35.098 1.00 26.97 24 GLU B CA 1
ATOM 1658 C C . GLU B 1 27 ? -16.415 41.202 33.779 1.00 31.21 24 GLU B C 1
ATOM 1659 O O . GLU B 1 27 ? -15.200 41.232 33.712 1.00 28.43 24 GLU B O 1
ATOM 1665 N N . ILE B 1 28 ? -17.190 41.515 32.741 1.00 27.50 25 ILE B N 1
ATOM 1666 C CA . ILE B 1 28 ? -16.643 42.063 31.523 1.00 31.26 25 ILE B CA 1
ATOM 1667 C C . ILE B 1 28 ? -15.985 43.426 31.828 1.00 34.53 25 ILE B C 1
ATOM 1668 O O . ILE B 1 28 ? -14.858 43.676 31.382 1.00 29.75 25 ILE B O 1
ATOM 1673 N N . CYS B 1 29 ? -16.671 44.263 32.607 1.00 30.52 26 CYS B N 1
ATOM 1674 C CA . CYS B 1 29 ? -16.134 45.579 32.965 1.00 30.30 26 CYS B CA 1
ATOM 1675 C C . CYS B 1 29 ? -14.829 45.458 33.775 1.00 34.16 26 CYS B C 1
ATOM 1676 O O . CYS B 1 29 ? -13.857 46.207 33.514 1.00 33.68 26 CYS B O 1
ATOM 1679 N N . ASP B 1 30 ? -14.777 44.511 34.690 1.00 31.13 27 ASP B N 1
ATOM 1680 C CA . ASP B 1 30 ? -13.599 44.277 35.455 1.00 35.45 27 ASP B CA 1
ATOM 1681 C C . ASP B 1 30 ? -12.381 43.817 34.617 1.00 36.37 27 ASP B C 1
ATOM 1682 O O . ASP B 1 30 ? -11.182 44.176 34.959 1.00 38.48 27 ASP B O 1
ATOM 1687 N N . ALA B 1 31 ? -12.686 42.954 33.648 1.00 31.92 28 ALA B N 1
ATOM 1688 C CA . ALA B 1 31 ? -11.676 42.511 32.694 1.00 34.77 28 ALA B CA 1
ATOM 1689 C C . ALA B 1 31 ? -11.189 43.646 31.797 1.00 33.09 28 ALA B C 1
ATOM 1690 O O . ALA B 1 31 ? -10.099 43.596 31.318 1.00 39.06 28 ALA B O 1
ATOM 1692 N N . SER B 1 32 ? -12.035 44.627 31.540 1.00 29.97 29 SER B N 1
ATOM 1693 C CA . SER B 1 32 ? -11.789 45.630 30.552 1.00 30.37 29 SER B CA 1
ATOM 1694 C C . SER B 1 32 ? -11.094 46.899 31.094 1.00 34.17 29 SER B C 1
ATOM 1695 O O . SER B 1 32 ? -10.524 47.648 30.304 1.00 31.92 29 SER B O 1
ATOM 1698 N N . ILE B 1 33 ? -11.205 47.152 32.395 1.00 32.90 30 ILE B N 1
ATOM 1699 C CA . ILE B 1 33 ? -10.745 48.369 33.043 1.00 33.67 30 ILE B CA 1
ATOM 1700 C C . ILE B 1 33 ? -9.695 47.947 34.047 1.00 32.99 30 ILE B C 1
ATOM 1701 O O . ILE B 1 33 ? -9.909 47.343 35.158 1.00 37.93 30 ILE B O 1
ATOM 1706 N N . GLU B 1 34 ? -8.473 48.191 33.619 1.00 38.87 31 GLU B N 1
ATOM 1707 C CA . GLU B 1 34 ? -7.325 47.703 34.374 1.00 35.50 31 GLU B CA 1
ATOM 1708 C C . GLU B 1 34 ? -7.119 48.478 35.682 1.00 35.28 31 GLU B C 1
ATOM 1709 O O . GLU B 1 34 ? -6.697 47.898 36.658 1.00 37.92 31 GLU B O 1
ATOM 1715 N N . ASN B 1 35 ? -7.366 49.788 35.687 1.00 38.86 32 ASN B N 1
ATOM 1716 C CA . ASN B 1 35 ? -7.149 50.582 36.902 1.00 47.16 32 ASN B CA 1
ATOM 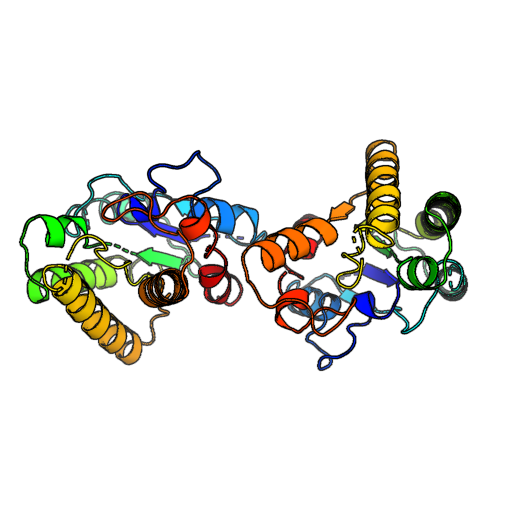1717 C C . ASN B 1 35 ? -8.424 50.602 37.852 1.00 47.71 32 ASN B C 1
ATOM 1718 O O . ASN B 1 35 ? -8.484 51.418 38.756 1.00 55.36 32 ASN B O 1
ATOM 1723 N N . VAL B 1 36 ? -9.407 49.707 37.643 1.00 41.97 33 VAL B N 1
ATOM 1724 C CA . VAL B 1 36 ? -10.564 49.537 38.548 1.00 35.12 33 VAL B CA 1
ATOM 1725 C C . VAL B 1 36 ? -10.837 48.061 38.916 1.00 34.59 33 VAL B C 1
ATOM 1726 O O . VAL B 1 36 ? -10.863 47.121 38.035 1.00 35.18 33 VAL B O 1
ATOM 1730 N N . ASN B 1 37 ? -11.024 47.864 40.221 1.00 33.18 34 ASN B N 1
ATOM 1731 C CA A ASN B 1 37 ? -11.360 46.568 40.755 0.61 33.93 34 ASN B CA 1
ATOM 1732 C CA B ASN B 1 37 ? -11.360 46.579 40.793 0.39 32.78 34 ASN B CA 1
ATOM 1733 C C . ASN B 1 37 ? -12.839 46.508 41.221 1.00 35.05 34 ASN B C 1
ATOM 1734 O O . ASN B 1 37 ? -13.303 47.342 42.025 1.00 32.66 34 ASN B O 1
ATOM 1743 N N . PHE B 1 38 ? -13.569 45.528 40.692 1.00 30.98 35 PHE B N 1
ATOM 1744 C CA . PHE B 1 38 ? -15.048 45.426 40.923 1.00 32.43 35 PHE B CA 1
ATOM 1745 C C . PHE B 1 38 ? -15.256 44.268 41.869 1.00 32.32 35 PHE B C 1
ATOM 1746 O O . PHE B 1 38 ? -14.690 43.207 41.628 1.00 32.55 35 PHE B O 1
ATOM 1754 N N . THR B 1 39 ? -16.071 44.468 42.913 1.00 31.85 36 THR B N 1
ATOM 1755 C CA . THR B 1 39 ? -16.577 43.342 43.718 1.00 30.28 36 THR B CA 1
ATOM 1756 C C . THR B 1 39 ? -18.096 43.222 43.506 1.00 28.29 36 THR B C 1
ATOM 1757 O O . THR B 1 39 ? -18.823 44.199 43.671 1.00 28.74 36 THR B O 1
ATOM 1761 N N . ASN B 1 40 ? -18.525 42.041 43.140 1.00 26.08 37 ASN B N 1
ATOM 1762 C CA . ASN B 1 40 ? -19.904 41.808 42.713 1.00 29.89 37 ASN B CA 1
ATOM 1763 C C . ASN B 1 40 ? -20.674 41.149 43.867 1.00 25.70 37 ASN B C 1
ATOM 1764 O O . ASN B 1 40 ? -20.524 39.961 44.140 1.00 28.75 37 ASN B O 1
ATOM 1769 N N . TYR B 1 41 ? -21.438 41.937 44.589 1.00 27.55 38 TYR B N 1
ATOM 1770 C CA . TYR B 1 41 ? -22.321 41.382 45.637 1.00 27.77 38 TYR B CA 1
ATOM 1771 C C . TYR B 1 41 ? -23.775 41.232 45.122 1.00 29.48 38 TYR B C 1
ATOM 1772 O O . TYR B 1 41 ? -24.702 41.173 45.870 1.00 30.62 38 TYR B O 1
ATOM 1781 N N . GLY B 1 42 ? -23.938 41.226 43.823 1.00 26.78 39 GLY B N 1
ATOM 1782 C CA . GLY B 1 42 ? -25.241 41.018 43.234 1.00 25.29 39 GLY B CA 1
ATOM 1783 C C . GLY B 1 42 ? -25.731 39.669 43.713 1.00 27.53 39 GLY B C 1
ATOM 1784 O O . GLY B 1 42 ? -24.945 38.729 43.859 1.00 24.30 39 GLY B O 1
ATOM 1785 N N . GLU B 1 43 ? -27.047 39.544 43.937 1.00 26.88 40 GLU B N 1
ATOM 1786 C CA . GLU B 1 43 ? -27.587 38.311 44.523 1.00 27.92 40 GLU B CA 1
ATOM 1787 C C . GLU B 1 43 ? -28.890 37.893 43.839 1.00 25.06 40 GLU B C 1
ATOM 1788 O O . GLU B 1 43 ? -29.836 38.704 43.753 1.00 22.57 40 GLU B O 1
ATOM 1794 N N . ASP B 1 44 ? -28.939 36.667 43.300 1.00 25.36 41 ASP B N 1
ATOM 1795 C CA . ASP B 1 44 ? -30.165 36.190 42.639 1.00 28.07 41 ASP B CA 1
ATOM 1796 C C . ASP B 1 44 ? -31.287 36.225 43.657 1.00 26.12 41 ASP B C 1
ATOM 1797 O O . ASP B 1 44 ? -31.038 35.948 44.842 1.00 29.33 41 ASP B O 1
ATOM 1802 N N . GLY B 1 45 ? -32.452 36.694 43.221 1.00 28.82 42 GLY B N 1
ATOM 1803 C CA . GLY B 1 45 ? -33.604 36.849 44.056 1.00 29.38 4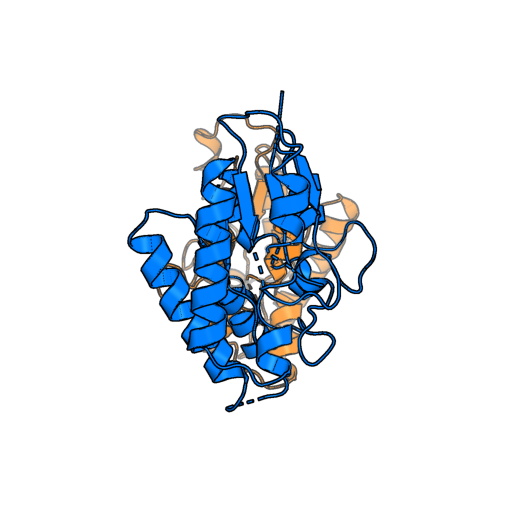2 GLY B CA 1
ATOM 1804 C C . GLY B 1 45 ? -33.726 38.071 44.914 1.00 28.58 42 GLY B C 1
ATOM 1805 O O . GLY B 1 45 ? -34.784 38.302 45.522 1.00 31.21 42 GLY B O 1
ATOM 1806 N N . CYS B 1 46 ? -32.679 38.891 44.965 1.00 26.61 43 CYS B N 1
ATOM 1807 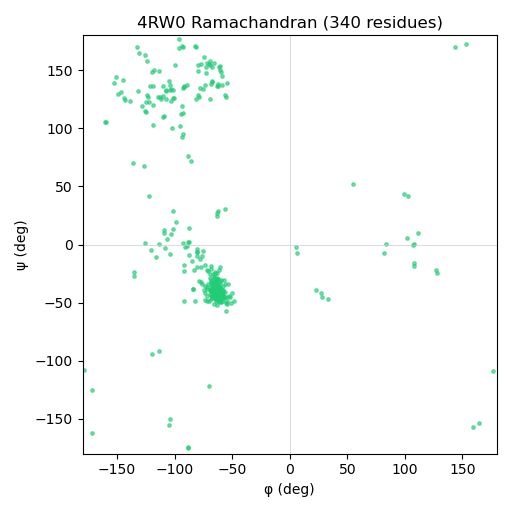C CA . CYS B 1 46 ? -32.643 39.999 45.879 1.00 25.54 43 CYS B CA 1
ATOM 1808 C C . CYS B 1 46 ? -33.734 40.978 45.576 1.00 23.64 43 CYS B C 1
ATOM 1809 O O . CYS B 1 46 ? -33.971 41.338 44.427 1.00 22.84 43 CYS B O 1
ATOM 1812 N N . SER B 1 47 ? -34.397 41.455 46.619 1.00 21.82 44 SER B N 1
ATOM 1813 C CA . SER B 1 47 ? -35.348 42.602 46.554 1.00 23.08 44 SER B CA 1
ATOM 1814 C C . SER B 1 47 ? -34.626 43.892 46.947 1.00 21.44 44 SER B C 1
ATOM 1815 O O . SER B 1 47 ? -33.487 43.818 47.409 1.00 24.42 44 SER B O 1
ATOM 1818 N N . VAL B 1 48 ? -35.290 45.030 46.896 1.00 22.11 45 VAL B N 1
ATOM 1819 C CA A VAL B 1 48 ? -34.621 46.280 47.296 0.56 22.66 45 VAL B CA 1
ATOM 1820 C CA B VAL B 1 48 ? -34.646 46.284 47.303 0.44 23.16 45 VAL B CA 1
ATOM 1821 C C . VAL B 1 48 ? -34.324 46.294 48.801 1.00 25.94 45 VAL B C 1
ATOM 1822 O O . VAL B 1 48 ? -33.235 46.736 49.235 1.00 22.85 45 VAL B O 1
ATOM 1829 N N . GLN B 1 49 ? -35.244 45.781 49.623 1.00 20.77 46 GLN B N 1
ATOM 1830 C CA . GLN B 1 49 ? -34.952 45.667 51.050 1.00 21.77 46 GLN B CA 1
ATOM 1831 C C . GLN B 1 49 ? -33.807 44.712 51.344 1.00 21.07 46 GLN B C 1
ATOM 1832 O O . GLN B 1 49 ? -32.987 44.969 52.199 1.00 25.66 46 GLN B O 1
ATOM 1838 N N . GLY B 1 50 ? -33.725 43.631 50.599 1.00 23.80 47 GLY B N 1
ATOM 1839 C CA . GLY B 1 50 ? -32.692 42.641 50.737 1.00 22.56 47 GLY B CA 1
ATOM 1840 C C . GLY B 1 50 ? -31.361 43.307 50.427 1.00 26.77 47 GLY B C 1
ATOM 1841 O O . GLY B 1 50 ? -30.362 42.948 51.000 1.00 25.94 47 GLY B O 1
ATOM 1850 N N . ILE B 1 52 ? -30.620 46.509 50.793 1.00 23.42 49 ILE B N 1
ATOM 1851 C CA . ILE B 1 52 ? -30.284 47.289 51.946 1.00 23.69 49 ILE B CA 1
ATOM 1852 C C . ILE B 1 52 ? -29.637 46.478 53.049 1.00 27.99 49 ILE B C 1
ATOM 1853 O O . ILE B 1 52 ? -28.642 46.931 53.705 1.00 28.57 49 ILE B O 1
ATOM 1858 N N . TYR B 1 53 ? -30.167 45.282 53.282 1.00 28.63 50 TYR B N 1
ATOM 1859 C CA . TYR B 1 53 ? -29.544 44.394 54.283 1.00 31.03 50 TYR B CA 1
ATOM 1860 C C . TYR B 1 53 ? -28.120 43.977 53.873 1.00 31.19 50 TYR B C 1
ATOM 1861 O O . TYR B 1 53 ? -27.234 43.907 54.683 1.00 25.79 50 TYR B O 1
ATOM 1870 N N . ASN B 1 54 ? -27.923 43.667 52.615 1.00 30.04 51 ASN B N 1
ATOM 1871 C CA . ASN B 1 54 ? -26.590 43.358 52.126 1.00 27.94 51 ASN B CA 1
ATOM 1872 C C . ASN B 1 54 ? -25.598 44.524 52.265 1.00 28.84 51 ASN B C 1
ATOM 1873 O O . ASN B 1 54 ? -24.445 44.333 52.650 1.00 28.39 51 ASN B O 1
ATOM 1878 N N . ILE B 1 55 ? -26.028 45.720 51.976 1.00 22.96 52 ILE B N 1
ATOM 1879 C CA . ILE B 1 55 ? -25.197 46.888 52.152 1.00 24.59 52 ILE B CA 1
ATOM 1880 C C . ILE B 1 55 ? -24.852 47.094 53.643 1.00 30.70 52 ILE B C 1
ATOM 1881 O O . ILE B 1 55 ? -23.701 47.341 53.988 1.00 29.52 52 ILE B O 1
ATOM 1886 N N . GLU B 1 56 ? -25.845 47.039 54.515 1.00 31.32 53 GLU B N 1
ATOM 1887 C CA . GLU B 1 56 ? -25.611 47.102 55.984 1.00 34.68 53 GLU B CA 1
ATOM 1888 C C . GLU B 1 56 ? -24.569 46.120 56.455 1.00 34.38 53 GLU B C 1
ATOM 1889 O O . GLU B 1 56 ? -23.634 46.518 57.151 1.00 38.16 53 GLU B O 1
ATOM 1895 N N . ASN B 1 57 ? -24.708 44.855 56.070 1.00 34.07 54 ASN B N 1
ATOM 1896 C CA A ASN B 1 57 ? -23.778 43.821 56.497 0.52 34.70 54 ASN B CA 1
ATOM 1897 C CA B ASN B 1 57 ? -23.769 43.809 56.469 0.48 35.32 54 ASN B CA 1
ATOM 1898 C C . ASN B 1 57 ? -22.344 44.104 56.005 1.00 39.14 54 ASN B C 1
ATOM 1899 O O . ASN B 1 57 ? -21.401 43.981 56.772 1.00 37.88 54 ASN B O 1
ATOM 1908 N N . TRP B 1 58 ? -22.186 44.480 54.728 1.00 35.34 55 TRP B N 1
ATOM 1909 C CA . TRP B 1 58 ? -20.879 44.845 54.192 1.00 33.44 55 TRP B CA 1
ATOM 1910 C C . TRP B 1 58 ? -20.309 46.057 54.916 1.00 35.05 55 TRP B C 1
ATOM 1911 O O . TRP B 1 58 ? -19.095 46.140 55.150 1.00 34.37 55 TRP B O 1
ATOM 1922 N N . ALA B 1 59 ? -21.169 47.015 55.262 1.00 32.48 56 ALA B N 1
ATOM 1923 C CA . ALA B 1 59 ? -20.685 48.262 55.797 1.00 33.56 56 ALA B CA 1
ATOM 1924 C C . ALA B 1 59 ? -20.129 48.133 57.219 1.00 43.55 56 ALA B C 1
ATOM 1925 O O . ALA B 1 59 ? -19.364 49.001 57.638 1.00 49.41 56 ALA B O 1
ATOM 1927 N N . VAL B 1 60 ? -20.540 47.094 57.939 1.00 45.24 57 VAL B N 1
ATOM 1928 C CA . VAL B 1 60 ? -20.032 46.831 59.272 1.00 49.61 57 VAL B CA 1
ATOM 1929 C C . VAL B 1 60 ? -18.481 46.794 59.261 1.00 55.23 57 VAL B C 1
ATOM 1930 O O . VAL B 1 60 ? -17.856 47.392 60.130 1.00 51.11 57 VAL B O 1
ATOM 1934 N N . THR B 1 61 ? -17.873 46.124 58.281 1.00 48.96 58 THR B N 1
ATOM 1935 C CA . THR B 1 61 ? -16.433 45.929 58.271 1.00 48.38 58 THR B CA 1
ATOM 1936 C C . THR B 1 61 ? -15.718 46.739 57.204 1.00 52.87 58 THR B C 1
ATOM 1937 O O . THR B 1 61 ? -14.540 46.563 56.959 1.00 53.44 58 THR B O 1
ATOM 1941 N N . ALA B 1 62 ? -16.411 47.650 56.559 1.00 51.83 59 ALA B N 1
ATOM 1942 C CA . ALA B 1 62 ? -15.807 48.330 55.452 1.00 53.06 59 ALA B CA 1
ATOM 1943 C C . ALA B 1 62 ? -14.924 49.442 55.967 1.00 53.71 59 ALA B C 1
ATOM 1944 O O . ALA B 1 62 ? -15.400 50.359 56.637 1.00 50.92 59 ALA B O 1
ATOM 1946 N N . VAL B 1 63 ? -13.666 49.418 55.556 1.00 53.03 60 VAL B N 1
ATOM 1947 C CA . VAL B 1 63 ? -12.734 50.472 55.923 1.00 53.08 60 VAL B CA 1
ATOM 1948 C C . VAL B 1 63 ? -13.070 51.753 55.143 1.00 50.05 60 VAL B C 1
ATOM 1949 O O . VAL B 1 63 ? -13.569 51.702 54.028 1.00 48.20 60 VAL B O 1
ATOM 1953 N N . SER B 1 64 ? -12.844 52.907 55.746 1.00 44.80 61 SER B N 1
ATOM 1954 C CA . SER B 1 64 ? -12.948 54.204 55.065 1.00 49.31 61 SER B CA 1
ATOM 1955 C C . SER B 1 64 ? -12.058 54.271 53.787 1.00 53.00 61 SER B C 1
ATOM 1956 O O . SER B 1 64 ? -10.931 53.747 53.772 1.00 49.39 61 SER B O 1
ATOM 1959 N N . ASP B 1 65 ? -12.574 54.860 52.708 1.00 47.66 62 ASP B N 1
ATOM 1960 C CA . ASP B 1 65 ? -11.856 54.861 51.398 1.00 47.33 62 ASP B CA 1
ATOM 1961 C C . ASP B 1 65 ? -12.410 55.969 50.515 1.00 49.41 62 ASP B C 1
ATOM 1962 O O . ASP B 1 65 ? -13.512 55.864 49.972 1.00 54.02 62 ASP B O 1
ATOM 1967 N N . PRO B 1 66 ? -11.646 57.059 50.370 1.00 49.04 63 PRO B N 1
ATOM 1968 C CA . PRO B 1 66 ? -12.185 58.242 49.724 1.00 42.94 63 PRO B CA 1
ATOM 1969 C C . PRO B 1 66 ? -12.304 58.137 48.190 1.00 38.16 63 PRO B C 1
ATOM 1970 O O . PRO B 1 66 ? -12.836 59.019 47.600 1.00 38.90 63 PRO B O 1
ATOM 1974 N N . THR B 1 67 ? -11.827 57.087 47.544 1.00 37.12 64 THR B N 1
ATOM 1975 C CA . THR B 1 67 ? -12.082 56.967 46.105 1.00 39.73 64 THR B CA 1
ATOM 1976 C C . THR B 1 67 ? -13.105 55.831 45.773 1.00 37.77 64 THR B C 1
ATOM 1977 O O . THR B 1 67 ? -13.431 55.625 44.633 1.00 37.27 64 THR B O 1
ATOM 1981 N N . ARG B 1 68 ? -13.557 55.090 46.777 1.00 35.86 65 ARG B N 1
ATOM 1982 C CA . ARG B 1 68 ? -14.407 53.927 46.520 1.00 35.77 65 ARG B CA 1
ATOM 1983 C C . ARG B 1 68 ? -15.804 54.293 46.016 1.00 27.98 65 ARG B C 1
ATOM 1984 O O . ARG B 1 68 ? -16.515 55.063 46.661 1.00 27.71 65 ARG B O 1
ATOM 1992 N N . HIS B 1 69 ? -16.202 53.735 44.872 1.00 29.93 66 HIS B N 1
ATOM 1993 C CA . HIS B 1 69 ? -17.575 53.941 44.384 1.00 27.20 66 HIS B CA 1
ATOM 1994 C C . HIS B 1 69 ? -18.445 52.694 44.732 1.00 24.84 66 HIS B C 1
ATOM 1995 O O . HIS B 1 69 ? -17.948 51.550 44.830 1.00 26.92 66 HIS B O 1
ATOM 2002 N N . ILE B 1 70 ? -19.743 52.930 44.851 1.00 24.10 67 ILE B N 1
ATOM 2003 C CA . ILE B 1 70 ? -20.681 51.808 45.127 1.00 26.90 67 ILE B CA 1
ATOM 2004 C C . ILE B 1 70 ? -21.788 51.876 44.106 1.00 22.03 67 ILE B C 1
ATOM 2005 O O . ILE B 1 70 ? -22.513 52.869 44.024 1.00 24.20 67 ILE B O 1
ATOM 2010 N N . PHE B 1 71 ? -21.895 50.811 43.327 1.00 23.05 68 PHE B N 1
ATOM 2011 C CA . PHE B 1 71 ? -22.914 50.721 42.295 1.00 23.53 68 PHE B CA 1
ATOM 2012 C C . PHE B 1 71 ? -24.179 49.992 42.898 1.00 22.81 68 PHE B C 1
ATOM 2013 O O . PHE B 1 71 ? -24.049 48.909 43.440 1.00 21.90 68 PHE B O 1
ATOM 2021 N N . LEU B 1 72 ? -25.351 50.545 42.636 1.00 23.13 69 LEU B N 1
ATOM 2022 C CA . LEU B 1 72 ? -26.643 50.012 43.070 1.00 23.53 69 LEU B CA 1
ATOM 2023 C C . LEU B 1 72 ? -27.652 49.947 41.921 1.00 20.41 69 LEU B C 1
ATOM 2024 O O . LEU B 1 72 ? -27.949 50.973 41.310 1.00 21.61 69 LEU B O 1
ATOM 2037 N N . CYS B 1 74 ? -31.580 47.743 41.532 1.00 22.68 71 CYS B N 1
ATOM 2038 C CA . CYS B 1 74 ? -32.525 46.749 42.051 1.00 24.20 71 CYS B CA 1
ATOM 2039 C C . CYS B 1 74 ? -33.933 47.170 41.841 1.00 25.30 71 CYS B C 1
ATOM 2040 O O . CYS B 1 74 ? -34.217 48.363 41.551 1.00 21.24 71 CYS B O 1
ATOM 2043 N N . GLY B 1 75 ? -34.851 46.224 42.101 1.00 25.49 72 GLY B N 1
ATOM 2044 C CA . GLY B 1 75 ? -36.281 46.568 42.076 1.00 23.76 72 GLY B CA 1
ATOM 2045 C C . GLY B 1 75 ? -37.139 45.666 41.206 1.00 24.65 72 GLY B C 1
ATOM 2046 O O . GLY B 1 75 ? -38.336 45.556 41.451 1.00 25.08 72 GLY B O 1
ATOM 2047 N N . THR B 1 76 ? -36.560 45.019 40.202 1.00 23.59 73 THR B N 1
ATOM 2048 C CA . THR B 1 76 ? -37.317 44.134 39.315 1.00 26.87 73 THR B CA 1
ATOM 2049 C C . THR B 1 76 ? -38.087 43.040 40.110 1.00 26.42 73 THR B C 1
ATOM 2050 O O . THR B 1 76 ? -39.252 42.740 39.780 1.00 25.59 73 THR B O 1
ATOM 2054 N N . ASN B 1 77 ? -37.431 42.402 41.097 1.00 26.02 74 ASN B N 1
ATOM 2055 C CA . ASN B 1 77 ? -38.133 41.355 41.889 1.00 24.68 74 ASN B CA 1
ATOM 2056 C C . ASN B 1 77 ? -39.305 41.936 42.650 1.00 26.84 74 ASN B C 1
ATOM 2057 O O . ASN B 1 77 ? -40.395 41.350 42.666 1.00 25.79 74 ASN B O 1
ATOM 2062 N N . ASP B 1 78 ? -39.152 43.134 43.185 1.00 22.80 75 ASP B N 1
ATOM 2063 C CA . ASP B 1 78 ? -40.275 43.785 43.853 1.00 25.47 75 ASP B CA 1
ATOM 2064 C C . ASP B 1 78 ? -41.418 44.032 42.907 1.00 25.17 75 ASP B C 1
ATOM 2065 O O . ASP B 1 78 ? -42.615 43.846 43.234 1.00 23.49 75 ASP B O 1
ATOM 2070 N N . ILE B 1 79 ? -41.060 44.496 41.730 1.00 23.01 76 ILE B N 1
ATOM 2071 C CA . ILE B 1 79 ? -42.069 44.788 40.702 1.00 23.94 76 ILE B CA 1
ATOM 2072 C C . ILE B 1 79 ? -42.818 43.522 40.248 1.00 23.50 76 ILE B C 1
ATOM 2073 O O . ILE B 1 79 ? -44.042 43.565 40.115 1.00 27.19 76 ILE B O 1
ATOM 2078 N N . LEU B 1 80 ? -42.077 42.459 39.972 1.00 23.20 77 LEU B N 1
ATOM 2079 C CA . LEU B 1 80 ? -42.629 41.185 39.654 1.00 26.42 77 LEU B CA 1
ATOM 2080 C C . LEU B 1 80 ? -43.557 40.659 40.778 1.00 29.21 77 LEU B C 1
ATOM 2081 O O . LEU B 1 80 ? -44.451 39.936 40.480 1.00 25.59 77 LEU B O 1
ATOM 2086 N N . GLN B 1 81 ? -43.306 40.997 42.042 1.00 26.07 78 GLN B N 1
ATOM 2087 C CA . GLN B 1 81 ? -44.156 40.611 43.122 1.00 28.05 78 GLN B CA 1
ATOM 2088 C C . GLN B 1 81 ? -45.304 41.550 43.401 1.00 27.49 78 GLN B C 1
ATOM 2089 O O . GLN B 1 81 ? -45.994 41.336 44.353 1.00 28.01 78 GLN B O 1
ATOM 2095 N N . GLY B 1 82 ? -45.496 42.614 42.635 1.00 22.86 79 GLY B N 1
ATOM 2096 C CA . GLY B 1 82 ? -46.651 43.457 42.772 1.00 24.33 79 GLY B CA 1
ATOM 2097 C C . GLY B 1 82 ? -46.453 44.742 43.497 1.00 24.78 79 GLY B C 1
ATOM 2098 O O . GLY B 1 82 ? -47.402 45.450 43.763 1.00 22.17 79 GLY B O 1
ATOM 2099 N N . ARG B 1 83 ? -45.216 45.079 43.873 1.00 22.74 80 ARG B N 1
ATOM 2100 C CA . ARG B 1 83 ? -45.013 46.291 44.680 1.00 21.12 80 ARG B CA 1
ATOM 2101 C C . ARG B 1 83 ? -45.060 47.453 43.741 1.00 21.21 80 ARG B C 1
ATOM 2102 O O . ARG B 1 83 ? -44.683 47.317 42.569 1.00 22.91 80 ARG B O 1
ATOM 2110 N N . ASP B 1 84 ? -45.406 48.600 44.254 1.00 20.22 81 ASP B N 1
ATOM 2111 C CA . ASP B 1 84 ? -45.576 49.726 43.393 1.00 25.12 81 ASP B CA 1
ATOM 2112 C C . ASP B 1 84 ? -44.352 50.662 43.284 1.00 24.89 81 ASP B C 1
ATOM 2113 O O . ASP B 1 84 ? -43.388 50.509 44.045 1.00 21.66 81 ASP B O 1
ATOM 2118 N N . SER B 1 85 ? -44.405 51.583 42.335 1.00 24.52 82 SER B N 1
ATOM 2119 C CA . SER B 1 85 ? -43.241 52.356 41.948 1.00 26.13 82 SER B CA 1
ATOM 2120 C C . SER B 1 85 ? -42.839 53.346 42.992 1.00 26.26 82 SER B C 1
ATOM 2121 O O . SER B 1 85 ? -41.675 53.712 43.047 1.00 26.56 82 SER B O 1
ATOM 2124 N N . THR B 1 86 ? -43.770 53.750 43.862 1.00 25.01 83 THR B N 1
ATOM 2125 C CA . THR B 1 86 ? -43.458 54.623 44.989 1.00 25.07 83 THR B CA 1
ATOM 2126 C C . THR B 1 86 ? -42.677 53.854 46.046 1.00 26.42 83 THR B C 1
ATOM 2127 O O . THR B 1 86 ? -41.667 54.315 46.512 1.00 23.63 83 THR B O 1
ATOM 2131 N N . TYR B 1 87 ? -43.085 52.636 46.371 1.00 24.14 84 TYR B N 1
ATOM 2132 C CA . TYR B 1 87 ? -42.350 51.842 47.360 1.00 23.82 84 TYR B CA 1
ATOM 2133 C C . TYR B 1 87 ? -40.960 51.562 46.822 1.00 22.19 84 TYR B C 1
ATOM 2134 O O . TYR B 1 87 ? -39.959 51.590 47.569 1.00 20.86 84 TYR B O 1
ATOM 2143 N N . VAL B 1 88 ? -40.884 51.145 45.574 1.00 20.96 85 VAL B N 1
ATOM 2144 C CA . VAL B 1 88 ? -39.596 50.689 45.062 1.00 21.45 85 VAL B CA 1
ATOM 2145 C C . VAL B 1 88 ? -38.636 51.901 44.998 1.00 20.94 85 VAL B C 1
ATOM 2146 O O . VAL B 1 88 ? -37.477 51.808 45.398 1.00 21.20 85 VAL B O 1
ATOM 2150 N N . TYR B 1 89 ? -39.111 53.018 44.509 1.00 22.98 86 TYR B N 1
ATOM 2151 C CA . TYR B 1 89 ? -38.237 54.231 44.422 1.00 22.28 86 TYR B CA 1
ATOM 2152 C C . TYR B 1 89 ? -37.834 54.713 45.785 1.00 23.99 86 TYR B C 1
ATOM 2153 O O . TYR B 1 89 ? -36.664 55.016 46.027 1.00 23.77 86 TYR B O 1
ATOM 2162 N N . LYS B 1 90 ? -38.753 54.805 46.725 1.00 23.40 87 LYS B N 1
ATOM 2163 C CA . LYS B 1 90 ? -38.353 55.269 48.059 1.00 24.40 87 LYS B CA 1
ATOM 2164 C C . LYS B 1 90 ? -37.403 54.373 48.772 1.00 24.15 87 LYS B C 1
ATOM 2165 O O . LYS B 1 90 ? -36.544 54.826 49.519 1.00 22.91 87 LYS B O 1
ATOM 2171 N N . THR B 1 91 ? -37.496 53.094 48.531 1.00 20.88 88 THR B N 1
ATOM 2172 C CA . THR B 1 91 ? -36.602 52.162 49.189 1.00 22.60 88 THR B CA 1
ATOM 2173 C C . THR B 1 91 ? -35.205 52.217 48.544 1.00 22.77 88 THR B C 1
ATOM 2174 O O . THR B 1 91 ? -34.193 52.026 49.222 1.00 22.37 88 THR B O 1
ATOM 2178 N N . LEU B 1 92 ? -35.145 52.450 47.227 1.00 20.91 89 LEU B N 1
ATOM 2179 C CA . LEU B 1 92 ? -33.866 52.610 46.550 1.00 21.36 89 LEU B CA 1
ATOM 2180 C C . LEU B 1 92 ? -33.211 53.867 47.048 1.00 21.30 89 LEU B C 1
ATOM 2181 O O . LEU B 1 92 ? -32.011 53.888 47.259 1.00 21.97 89 LEU B O 1
ATOM 2186 N N . VAL B 1 93 ? -33.997 54.900 47.279 1.00 22.85 90 VAL B N 1
ATOM 2187 C CA . VAL B 1 93 ? -33.425 56.121 47.850 1.00 24.99 90 VAL B CA 1
ATOM 2188 C C . VAL B 1 93 ? -32.828 55.863 49.233 1.00 27.98 90 VAL B C 1
ATOM 2189 O O . VAL B 1 93 ? -31.725 56.355 49.546 1.00 26.08 90 VAL B O 1
ATOM 2193 N N . LYS B 1 94 ? -33.502 55.071 50.084 1.00 25.78 91 LYS B N 1
ATOM 2194 C CA . LYS B 1 94 ? -32.896 54.704 51.376 1.00 26.59 91 LYS B CA 1
ATOM 2195 C C . LYS B 1 94 ? -31.573 53.982 51.162 1.00 25.66 91 LYS B C 1
ATOM 2196 O O . LYS B 1 94 ? -30.606 54.242 51.936 1.00 23.78 91 LYS B O 1
ATOM 2202 N N . ALA B 1 95 ? -31.515 53.112 50.144 1.00 23.01 92 ALA B N 1
ATOM 2203 C CA . ALA B 1 95 ? -30.267 52.377 49.874 1.00 23.52 92 ALA B CA 1
ATOM 2204 C C . ALA B 1 95 ? -29.151 53.356 49.450 1.00 23.16 92 ALA B C 1
ATOM 2205 O O . ALA B 1 95 ? -27.997 53.168 49.798 1.00 24.38 92 ALA B O 1
ATOM 2207 N N . ILE B 1 96 ? -29.535 54.357 48.700 1.00 23.66 93 ILE B N 1
ATOM 2208 C CA . ILE B 1 96 ? -28.568 55.338 48.163 1.00 27.67 93 ILE B CA 1
ATOM 2209 C C . ILE B 1 96 ? -28.037 56.171 49.319 1.00 29.94 93 ILE B C 1
ATOM 2210 O O . ILE B 1 96 ? -26.807 56.403 49.422 1.00 27.86 93 ILE B O 1
ATOM 2215 N N . GLU B 1 97 ? -28.954 56.559 50.208 1.00 28.88 94 GLU B N 1
ATOM 2216 C CA . GLU B 1 97 ? -28.599 57.298 51.439 1.00 31.85 94 GLU B CA 1
ATOM 2217 C C . GLU B 1 97 ? -27.629 56.516 52.280 1.00 29.35 94 GLU B C 1
ATOM 2218 O O . GLU B 1 97 ? -26.559 57.014 52.665 1.00 33.44 94 GLU B O 1
ATOM 2224 N N . LEU B 1 98 ? -27.891 55.244 52.466 1.00 29.68 95 LEU B N 1
ATOM 2225 C CA . LEU B 1 98 ? -27.016 54.422 53.208 1.00 30.09 95 LEU B CA 1
ATOM 2226 C C . LEU B 1 98 ? -25.618 54.225 52.533 1.00 35.23 95 LEU B C 1
ATOM 2227 O O . LEU B 1 98 ? -24.546 54.370 53.173 1.00 33.96 95 LEU B O 1
ATOM 2232 N N . ALA B 1 99 ? -25.621 53.835 51.266 1.00 29.18 96 ALA B N 1
ATOM 2233 C CA . ALA B 1 99 ? -24.371 53.575 50.562 1.00 26.17 96 ALA B CA 1
ATOM 2234 C C . ALA B 1 99 ? -23.496 54.823 50.507 1.00 26.47 96 ALA B C 1
ATOM 2235 O O . ALA B 1 99 ? -22.291 54.704 50.534 1.00 29.15 96 ALA B O 1
ATOM 2237 N N . SER B 1 100 ? -24.116 55.997 50.435 1.00 29.28 97 SER B N 1
ATOM 2238 C CA A SER B 1 100 ? -23.404 57.247 50.283 0.59 30.94 97 SER B CA 1
ATOM 2239 C CA B SER B 1 100 ? -23.390 57.235 50.264 0.41 32.68 97 SER B CA 1
ATOM 2240 C C . SER B 1 100 ? -22.493 57.518 51.475 1.00 38.66 97 SER B C 1
ATOM 2241 O O . SER B 1 100 ? -21.595 58.305 51.369 1.00 42.86 97 SER B O 1
ATOM 2246 N N . THR B 1 101 ? -22.734 56.846 52.614 1.00 37.33 98 THR B N 1
ATOM 2247 C CA . THR B 1 101 ? -21.883 56.984 53.757 1.00 36.62 98 THR B CA 1
ATOM 2248 C C . THR B 1 101 ? -20.588 56.234 53.638 1.00 37.95 98 THR B C 1
ATOM 2249 O O . THR B 1 101 ? -19.767 56.340 54.557 1.00 37.08 98 THR B O 1
ATOM 2253 N N . LYS B 1 102 ? -20.418 55.387 52.631 1.00 30.46 99 LYS B N 1
ATOM 2254 C CA . LYS B 1 102 ? -19.192 54.604 52.485 1.00 30.85 99 LYS B CA 1
ATOM 2255 C C . LYS B 1 102 ? -18.571 54.785 51.130 1.00 33.11 99 LYS B C 1
ATOM 2256 O O . LYS B 1 102 ? -17.563 54.201 50.891 1.00 35.23 99 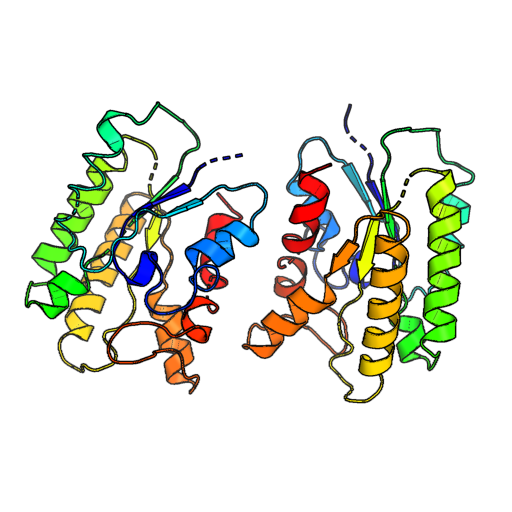LYS B O 1
ATOM 2262 N N . GLY B 1 103 ? -19.136 55.606 50.269 1.00 31.52 100 GLY B N 1
ATOM 2263 C CA . GLY B 1 103 ? -18.565 55.725 48.920 1.00 34.89 100 GLY B CA 1
ATOM 2264 C C . GLY B 1 103 ? -19.370 56.629 48.074 1.00 34.10 100 GLY B C 1
ATOM 2265 O O . GLY B 1 103 ? -20.433 57.082 48.504 1.00 37.25 100 GLY B O 1
ATOM 2274 N N . VAL B 1 105 ? -21.846 57.098 45.098 1.00 29.92 102 VAL B N 1
ATOM 2275 C CA . VAL B 1 105 ? -22.840 56.187 44.536 1.00 29.76 102 VAL B CA 1
ATOM 2276 C C . VAL B 1 105 ? -22.967 56.327 43.020 1.00 26.40 102 VAL B C 1
ATOM 2277 O O . VAL B 1 105 ? -22.937 57.402 42.512 1.00 26.59 102 VAL B O 1
ATOM 2281 N N . ILE B 1 106 ? -23.138 55.202 42.339 1.00 26.46 103 ILE B N 1
ATOM 2282 C CA . ILE B 1 106 ? -23.549 55.145 40.950 1.00 26.12 103 ILE B CA 1
ATOM 2283 C C . ILE B 1 106 ? -24.826 54.304 40.849 1.00 26.33 103 ILE B C 1
ATOM 2284 O O . ILE B 1 106 ? -24.878 53.210 41.386 1.00 24.64 103 ILE B O 1
ATOM 2289 N N . ILE B 1 107 ? -25.844 54.859 40.235 1.00 25.34 104 ILE B N 1
ATOM 2290 C CA . ILE B 1 107 ? -27.157 54.180 40.113 1.00 26.71 104 ILE B CA 1
ATOM 2291 C C . ILE B 1 107 ? -27.314 53.571 38.714 1.00 29.80 104 ILE B C 1
ATOM 2292 O O . ILE B 1 107 ? -27.082 54.246 37.692 1.00 26.65 104 ILE B O 1
ATOM 2297 N N . GLY B 1 108 ? -27.618 52.279 38.640 1.00 22.11 105 GLY B N 1
ATOM 2298 C CA . GLY B 1 108 ? -28.029 51.654 37.393 1.00 22.99 105 GLY B CA 1
ATOM 2299 C C . GLY B 1 108 ? -29.558 51.673 37.231 1.00 23.04 105 GLY B C 1
ATOM 2300 O O . GLY B 1 108 ? -30.287 51.456 38.207 1.00 24.22 105 GLY B O 1
ATOM 2301 N N . LEU B 1 109 ? -30.059 51.995 36.051 1.00 24.94 106 LEU B N 1
ATOM 2302 C CA . LEU B 1 109 ? -31.481 51.957 35.763 1.00 24.67 106 LEU B CA 1
ATOM 2303 C C . LEU B 1 109 ? -31.805 50.600 35.189 1.00 24.60 106 LEU B C 1
ATOM 2304 O O . LEU B 1 109 ? -31.370 50.246 34.070 1.00 23.66 106 LEU B O 1
ATOM 2309 N N . GLU B 1 110 ? -32.572 49.823 35.935 1.00 25.61 107 GLU B N 1
ATOM 2310 C CA . GLU B 1 110 ? -32.825 48.398 35.530 1.00 26.16 107 GLU B CA 1
ATOM 2311 C C . GLU B 1 110 ? -33.615 48.275 34.229 1.00 22.83 107 GLU B C 1
ATOM 2312 O O . GLU B 1 110 ? -34.343 49.177 33.835 1.00 24.24 107 GLU B O 1
ATOM 2318 N N . THR B 1 111 ? -33.444 47.135 33.583 1.00 24.21 108 THR B N 1
ATOM 2319 C CA . THR B 1 111 ? -33.907 46.860 32.235 1.00 26.33 108 THR B CA 1
ATOM 2320 C C . THR B 1 111 ? -35.396 46.445 32.199 1.00 27.71 108 THR B C 1
ATOM 2321 O O . THR B 1 111 ? -36.037 46.256 33.238 1.00 25.90 108 THR B O 1
ATOM 2325 N N . GLN B 1 112 ? -35.943 46.363 30.999 1.00 27.27 109 GLN B N 1
ATOM 2326 C CA . GLN B 1 112 ? -37.414 46.375 30.796 1.00 26.71 109 GLN B CA 1
ATOM 2327 C C . GLN B 1 112 ? -37.953 44.985 31.159 1.00 26.08 109 GLN B C 1
ATOM 2328 O O . GLN B 1 112 ? -37.242 43.994 31.141 1.00 21.67 109 GLN B O 1
ATOM 2334 N N . ILE B 1 113 ? -39.225 44.956 31.517 1.00 31.18 110 ILE B N 1
ATOM 2335 C CA . ILE B 1 113 ? -39.893 43.676 31.799 1.00 30.69 110 ILE B CA 1
ATOM 2336 C C . ILE B 1 113 ? -40.540 43.269 30.505 1.00 31.71 110 ILE B C 1
ATOM 2337 O O . ILE B 1 113 ? -41.640 43.689 30.135 1.00 29.88 110 ILE B O 1
ATOM 2342 N N . ASP B 1 114 ? -39.755 42.506 29.804 1.00 33.63 111 ASP B N 1
ATOM 2343 C CA . ASP B 1 114 ? -39.905 42.314 28.369 1.00 41.66 111 ASP B CA 1
ATOM 2344 C C . ASP B 1 114 ? -41.185 41.522 28.029 1.00 40.58 111 ASP B C 1
ATOM 2345 O O . ASP B 1 114 ? -41.805 41.729 27.005 1.00 43.06 111 ASP B O 1
ATOM 2350 N N . SER B 1 115 ? -41.571 40.655 28.939 1.00 42.93 112 SER B N 1
ATOM 2351 C CA . SER B 1 115 ? -42.753 39.855 28.769 1.00 47.07 112 SER B CA 1
ATOM 2352 C C . SER B 1 115 ? -44.013 40.630 29.111 1.00 50.29 112 SER B C 1
ATOM 2353 O O . SER B 1 115 ? -45.114 40.079 28.966 1.00 50.89 112 SER B O 1
ATOM 2356 N N . ASP B 1 116 ? -43.899 41.875 29.590 1.00 41.74 113 ASP B N 1
ATOM 2357 C CA . ASP B 1 116 ? -45.122 42.588 29.999 1.00 43.83 113 ASP B CA 1
ATOM 2358 C C . ASP B 1 116 ? -44.986 44.084 29.801 1.00 37.48 113 ASP B C 1
ATOM 2359 O O . ASP B 1 116 ? -44.983 44.896 30.769 1.00 34.87 113 ASP B O 1
ATOM 2372 N N . ASP B 1 118 ? -46.854 46.320 28.357 1.00 42.04 115 ASP B N 1
ATOM 2373 C CA . ASP B 1 118 ? -48.016 47.188 28.635 1.00 46.44 115 ASP B CA 1
ATOM 2374 C C . ASP B 1 118 ? -48.485 47.141 30.093 1.00 46.60 115 ASP B C 1
ATOM 2375 O O . ASP B 1 118 ? -49.322 47.944 30.452 1.00 48.66 115 ASP B O 1
ATOM 2380 N N . GLY B 1 119 ? -47.935 46.243 30.925 1.00 45.23 116 GLY B N 1
ATOM 2381 C CA . GLY B 1 119 ? -48.266 46.217 32.389 1.00 44.46 116 GLY B CA 1
ATOM 2382 C C . GLY B 1 119 ? -47.119 46.584 33.357 1.00 36.83 116 GLY B C 1
ATOM 2383 O O . GLY B 1 119 ? -46.916 47.746 33.724 1.00 33.38 116 GLY B O 1
ATOM 2384 N N . LEU B 1 120 ? -46.400 45.568 33.797 1.00 28.82 117 LEU B N 1
ATOM 2385 C CA . LEU B 1 120 ? -45.353 45.737 34.847 1.00 28.28 117 LEU B CA 1
ATOM 2386 C C . LEU B 1 120 ? -44.202 46.615 34.332 1.00 29.78 117 LEU B C 1
ATOM 2387 O O . LEU B 1 120 ? -43.542 47.289 35.125 1.00 28.64 117 LEU B O 1
ATOM 2392 N N . ASP B 1 121 ? -43.984 46.661 33.008 1.00 25.93 118 ASP B N 1
ATOM 2393 C CA . ASP B 1 121 ? -42.871 47.497 32.500 1.00 24.66 118 ASP B CA 1
ATOM 2394 C C . ASP B 1 121 ? -43.152 48.953 32.740 1.00 24.84 118 ASP B C 1
ATOM 2395 O O . ASP B 1 121 ? -42.206 49.770 32.951 1.00 23.45 118 ASP B O 1
ATOM 2400 N N . LEU B 1 122 ? -44.420 49.318 32.840 1.00 23.20 119 LEU B N 1
ATOM 2401 C CA . LEU B 1 122 ? -44.750 50.718 33.188 1.00 28.69 119 LEU B CA 1
ATOM 2402 C C . LEU B 1 122 ? -44.272 51.118 34.567 1.00 27.50 119 LEU B C 1
ATOM 2403 O O . LEU B 1 122 ? -43.968 52.275 34.860 1.00 23.41 119 LEU B O 1
ATOM 2408 N N . VAL B 1 123 ? -44.224 50.133 35.449 1.00 26.32 120 VAL B N 1
ATOM 2409 C CA . VAL B 1 123 ? -43.796 50.425 36.808 1.00 24.82 120 VAL B CA 1
ATOM 2410 C C . VAL B 1 123 ? -42.260 50.646 36.777 1.00 21.73 120 VAL B C 1
ATOM 2411 O O . VAL B 1 123 ? -41.780 51.526 37.434 1.00 23.91 120 VAL B O 1
ATOM 2415 N N . VAL B 1 124 ? -41.539 49.843 36.040 1.00 22.31 121 VAL B N 1
ATOM 2416 C CA . VAL B 1 124 ? -40.047 49.986 35.901 1.00 22.52 121 VAL B CA 1
ATOM 2417 C C . VAL B 1 124 ? -39.747 51.405 35.367 1.00 23.36 121 VAL B C 1
ATOM 2418 O O . VAL B 1 124 ? -38.946 52.122 35.905 1.00 21.69 121 VAL B O 1
ATOM 2422 N N . ARG B 1 125 ? -40.474 51.840 34.369 1.00 25.93 122 ARG B N 1
ATOM 2423 C CA . ARG B 1 125 ? -40.291 53.167 33.827 1.00 26.81 122 ARG B CA 1
ATOM 2424 C C . ARG B 1 125 ? -40.620 54.271 34.758 1.00 27.34 122 ARG B C 1
ATOM 2425 O O . ARG B 1 125 ? -39.937 55.313 34.726 1.00 30.20 122 ARG B O 1
ATOM 2433 N N . GLU B 1 126 ? -41.623 54.100 35.599 1.00 25.94 123 GLU B N 1
ATOM 2434 C CA . GLU B 1 126 ? -41.898 55.133 36.604 1.00 27.51 123 GLU B CA 1
ATOM 2435 C C . GLU B 1 126 ? -40.776 55.196 37.641 1.00 24.66 123 GLU B C 1
ATOM 2436 O O . GLU B 1 126 ? -40.411 56.267 38.110 1.00 24.05 123 GLU B O 1
ATOM 2442 N N . VAL B 1 127 ? -40.251 54.044 38.042 1.00 25.33 124 VAL B N 1
ATOM 2443 C CA . VAL B 1 127 ? -39.096 54.008 38.955 1.00 25.46 124 VAL B CA 1
ATOM 2444 C C . VAL B 1 127 ? -37.894 54.732 38.323 1.00 26.59 124 VAL B C 1
ATOM 2445 O O . VAL B 1 127 ? -37.258 55.561 38.967 1.00 24.15 124 VAL B O 1
ATOM 2449 N N . ASN B 1 128 ? -37.588 54.387 37.095 1.00 25.59 125 ASN B N 1
ATOM 2450 C CA . ASN B 1 128 ? -36.405 54.973 36.424 1.00 24.68 125 ASN B CA 1
ATOM 2451 C C . ASN B 1 128 ? -36.521 56.480 36.208 1.00 26.10 125 ASN B C 1
ATOM 2452 O O . ASN B 1 128 ? -35.563 57.224 36.385 1.00 27.09 125 ASN B O 1
ATOM 2457 N N . GLU B 1 129 ? -37.725 56.927 35.906 1.00 29.89 126 GLU B N 1
ATOM 2458 C CA . GLU B 1 129 ? -37.975 58.329 35.760 1.00 33.69 126 GLU B CA 1
ATOM 2459 C C . GLU B 1 129 ? -37.720 59.054 37.094 1.00 37.57 126 GLU B C 1
ATOM 2460 O O . GLU B 1 129 ? -37.006 60.043 37.121 1.00 30.76 126 GLU B O 1
ATOM 2466 N N . GLN B 1 130 ? -38.234 58.538 38.218 1.00 30.50 127 GLN B N 1
ATOM 2467 C CA . GLN B 1 130 ? -37.952 59.129 39.516 1.00 26.32 127 GLN B CA 1
ATOM 2468 C C . GLN B 1 130 ? -36.465 59.070 39.895 1.00 27.95 127 GLN B C 1
ATOM 2469 O O . GLN B 1 130 ? -35.920 60.064 40.391 1.00 29.79 127 GLN B O 1
ATOM 2475 N N . LEU B 1 131 ? -35.804 57.948 39.630 1.00 24.35 128 LEU B N 1
ATOM 2476 C CA . LEU B 1 131 ? -34.378 57.834 39.876 1.00 25.27 128 LEU B CA 1
ATOM 2477 C C . LEU B 1 131 ? -33.540 58.885 39.083 1.00 27.72 128 LEU B C 1
ATOM 2478 O O . LEU B 1 131 ? -32.523 59.399 39.593 1.00 24.70 128 LEU B O 1
ATOM 2483 N N . LYS B 1 132 ? -33.895 59.097 37.817 1.00 31.39 129 LYS B N 1
ATOM 2484 C CA . LYS B 1 132 ? -33.146 60.081 37.012 1.00 32.13 129 LYS B CA 1
ATOM 2485 C C . LYS B 1 132 ? -33.290 61.457 37.639 1.00 31.11 129 LYS B C 1
ATOM 2486 O O . LYS B 1 132 ? -32.260 62.169 37.795 1.00 31.72 129 LYS B O 1
ATOM 2492 N N . ALA B 1 133 ? -34.525 61.839 37.989 1.00 29.46 130 ALA B N 1
ATOM 2493 C CA . ALA B 1 133 ? -34.744 63.108 38.642 1.00 29.97 130 ALA B CA 1
ATOM 2494 C C . ALA B 1 133 ? -33.974 63.228 39.933 1.00 36.37 130 ALA B C 1
ATOM 2495 O O . ALA B 1 133 ? -33.437 64.304 40.243 1.00 32.71 130 ALA B O 1
ATOM 2497 N N . TYR B 1 134 ? -33.893 62.155 40.714 1.00 34.19 131 TYR B N 1
ATOM 2498 C CA . TYR B 1 134 ? -33.171 62.227 41.990 1.00 29.04 131 TYR B CA 1
ATOM 2499 C C . TYR B 1 134 ? -31.667 62.416 41.735 1.00 31.31 131 TYR B C 1
ATOM 2500 O O . TYR B 1 134 ? -30.975 63.155 42.404 1.00 33.69 131 TYR B O 1
ATOM 2509 N N . ALA B 1 135 ? -31.158 61.667 40.807 1.00 30.15 132 ALA B N 1
ATOM 2510 C CA . ALA B 1 135 ? -29.757 61.671 40.511 1.00 31.02 132 ALA B CA 1
ATOM 2511 C C . ALA B 1 135 ? -29.321 63.040 39.947 1.00 34.37 132 ALA B C 1
ATOM 2512 O O . ALA B 1 135 ? -28.203 63.477 40.166 1.00 32.17 132 ALA B O 1
ATOM 2514 N N . ALA B 1 136 ? -30.206 63.669 39.203 1.00 35.51 133 ALA B N 1
ATOM 2515 C CA . ALA B 1 136 ? -29.898 64.974 38.617 1.00 41.19 133 ALA B CA 1
ATOM 2516 C C . ALA B 1 136 ? -29.847 65.986 39.758 1.00 45.71 133 ALA B C 1
ATOM 2517 O O . ALA B 1 136 ? -28.896 66.732 39.870 1.00 47.47 133 ALA B O 1
ATOM 2519 N N . GLU B 1 137 ? -30.857 65.982 40.620 1.00 44.51 134 GLU B N 1
ATOM 2520 C CA . GLU B 1 137 ? -30.823 66.792 41.812 1.00 43.85 134 GLU B CA 1
ATOM 2521 C C . GLU B 1 137 ? -29.569 66.667 42.664 1.00 45.15 134 GLU B C 1
ATOM 2522 O O . GLU B 1 137 ? -29.099 67.671 43.165 1.00 46.93 134 GLU B O 1
ATOM 2528 N N . HIS B 1 138 ? -29.026 65.472 42.867 1.00 41.30 135 HIS B N 1
ATOM 2529 C CA . HIS B 1 138 ? -27.938 65.312 43.839 1.00 37.94 135 HIS B CA 1
ATOM 2530 C C . HIS B 1 138 ? -26.623 65.047 43.162 1.00 35.64 135 HIS B C 1
ATOM 2531 O O . HIS B 1 138 ? -25.671 64.651 43.792 1.00 37.53 135 HIS B O 1
ATOM 2538 N N . ASN B 1 139 ? -26.568 65.239 41.857 1.00 40.94 136 ASN B N 1
ATOM 2539 C CA . ASN B 1 139 ? -25.362 64.992 41.055 1.00 43.33 136 ASN B CA 1
ATOM 2540 C C . ASN B 1 139 ? -24.822 63.639 41.202 1.00 43.13 136 ASN B C 1
ATOM 2541 O O . ASN B 1 139 ? -23.637 63.501 41.409 1.00 41.12 136 ASN B O 1
ATOM 2546 N N . ILE B 1 140 ? -25.673 62.613 41.017 1.00 38.08 137 ILE B N 1
ATOM 2547 C CA . ILE B 1 140 ? -25.183 61.228 41.086 1.00 32.46 137 ILE B CA 1
ATOM 2548 C C . ILE B 1 140 ? -25.102 60.670 39.685 1.00 28.76 137 ILE B C 1
ATOM 2549 O O . ILE B 1 140 ? -25.965 60.939 38.884 1.00 29.81 137 ILE B O 1
ATOM 2554 N N . LYS B 1 141 ? -24.072 59.906 39.404 1.00 27.40 138 LYS B N 1
ATOM 2555 C CA . LYS B 1 141 ? -23.903 59.339 38.101 1.00 32.48 138 LYS B CA 1
ATOM 2556 C C . LYS B 1 141 ? -24.914 58.188 37.894 1.00 33.46 138 LYS B C 1
ATOM 2557 O O . LYS B 1 141 ? -25.098 57.378 38.791 1.00 31.08 138 LYS B O 1
ATOM 2563 N N . VAL B 1 142 ? -25.513 58.154 36.709 1.00 31.77 139 VAL B N 1
ATOM 2564 C CA . VAL B 1 142 ? -26.508 57.160 36.328 1.00 33.82 139 VAL B CA 1
ATOM 2565 C C . VAL B 1 142 ? -26.042 56.398 35.105 1.00 34.27 139 VAL B C 1
ATOM 2566 O O . VAL B 1 142 ? -25.483 57.003 34.173 1.00 27.76 139 VAL B O 1
ATOM 2570 N N . ILE B 1 143 ? -26.209 55.079 35.106 1.00 25.03 140 ILE B N 1
ATOM 2571 C CA . ILE B 1 143 ? -26.006 54.258 33.948 1.00 23.82 140 ILE B CA 1
ATOM 2572 C C . ILE B 1 143 ? -27.341 53.716 33.436 1.00 27.99 140 ILE B C 1
ATOM 2573 O O . ILE B 1 143 ? -27.917 52.842 34.086 1.00 26.00 140 ILE B O 1
ATOM 2578 N N . ASP B 1 144 ? -27.802 54.196 32.276 1.00 27.92 141 ASP B N 1
ATOM 2579 C CA . ASP B 1 144 ? -29.138 53.892 31.730 1.00 28.79 141 ASP B CA 1
ATOM 2580 C C . ASP B 1 144 ? -29.173 52.594 30.924 1.00 27.11 141 ASP B C 1
ATOM 2581 O O . ASP B 1 144 ? -29.289 52.599 29.684 1.00 26.26 141 ASP B O 1
ATOM 2586 N N . PHE B 1 145 ? -29.083 51.469 31.626 1.00 24.39 142 PHE B N 1
ATOM 2587 C CA . PHE B 1 145 ? -29.142 50.174 30.961 1.00 23.88 142 PHE B CA 1
ATOM 2588 C C . PHE B 1 145 ? -30.482 49.935 30.265 1.00 22.55 142 PHE B C 1
ATOM 2589 O O . PHE B 1 145 ? -30.549 49.306 29.190 1.00 24.13 142 PHE B O 1
ATOM 2597 N N . TYR B 1 146 ? -31.554 50.519 30.804 1.00 23.04 143 TYR B N 1
ATOM 2598 C CA . TYR B 1 146 ? -32.874 50.313 30.275 1.00 22.69 143 TYR B CA 1
ATOM 2599 C C . TYR B 1 146 ? -32.909 50.677 28.804 1.00 25.92 143 TYR B C 1
ATOM 2600 O O . TYR B 1 146 ? -33.324 49.881 27.935 1.00 24.72 143 TYR B O 1
ATOM 2609 N N . THR B 1 147 ? -32.531 51.913 28.528 1.00 27.04 144 THR B N 1
ATOM 2610 C CA . THR B 1 147 ? -32.516 52.430 27.147 1.00 26.42 144 THR B CA 1
ATOM 2611 C C . THR B 1 147 ? -31.612 51.635 26.201 1.00 26.50 144 THR B C 1
ATOM 2612 O O . THR B 1 147 ? -32.020 51.348 25.085 1.00 27.32 144 THR B O 1
ATOM 2616 N N . THR B 1 148 ? -30.425 51.242 26.663 1.00 26.50 145 THR B N 1
ATOM 2617 C CA . THR B 1 148 ? -29.520 50.440 25.880 1.00 28.05 145 THR B CA 1
ATOM 2618 C C . THR B 1 148 ? -30.142 49.166 25.388 1.00 29.23 145 THR B C 1
ATOM 2619 O O . THR B 1 148 ? -30.087 48.853 24.196 1.00 26.38 145 THR B O 1
ATOM 2623 N N . LEU B 1 149 ? -30.768 48.394 26.274 1.00 27.32 146 LEU B N 1
ATOM 2624 C CA . LEU B 1 149 ? -31.401 47.157 25.801 1.00 23.51 146 LEU B CA 1
ATOM 2625 C C . LEU B 1 149 ? -32.741 47.424 25.082 1.00 24.41 146 LEU B C 1
ATOM 2626 O O . LEU B 1 149 ? -33.098 46.701 24.182 1.00 27.03 146 LEU B O 1
ATOM 2631 N N . PHE B 1 150 ? -33.475 48.444 25.484 1.00 25.15 147 PHE B N 1
ATOM 2632 C CA . PHE B 1 150 ? -34.744 48.718 24.849 1.00 26.64 147 PHE B CA 1
ATOM 2633 C C . PHE B 1 150 ? -34.498 49.036 23.325 1.00 33.81 147 PHE B C 1
ATOM 2634 O O . PHE B 1 150 ? -35.198 48.524 22.456 1.00 28.98 147 PHE B O 1
ATOM 2642 N N . GLU B 1 151 ? -33.503 49.874 23.042 1.00 30.30 148 GLU B N 1
ATOM 2643 C CA . GLU B 1 151 ? -33.192 50.265 21.675 1.00 30.87 148 GLU B CA 1
ATOM 2644 C C . GLU B 1 151 ? -32.649 49.128 20.893 1.00 28.50 148 GLU B C 1
ATOM 2645 O O . GLU B 1 151 ? -33.040 48.902 19.751 1.00 35.86 148 GLU B O 1
ATOM 2651 N N . ALA B 1 152 ? -31.819 48.321 21.483 1.00 28.87 149 ALA B N 1
ATOM 2652 C CA . ALA B 1 152 ? -31.333 47.147 20.770 1.00 29.91 149 ALA B CA 1
ATOM 2653 C C . ALA B 1 152 ? -32.460 46.149 20.427 1.00 38.65 149 ALA B C 1
ATOM 2654 O O . ALA B 1 152 ? -32.515 45.576 19.304 1.00 34.45 149 ALA B O 1
ATOM 2656 N N . ASP B 1 153 ? -33.319 45.891 21.406 1.00 33.44 150 ASP B N 1
ATOM 2657 C CA . ASP B 1 153 ? -34.424 44.960 21.188 1.00 34.22 150 ASP B CA 1
ATOM 2658 C C . ASP B 1 153 ? -35.372 45.515 20.114 1.00 32.73 150 ASP B C 1
ATOM 2659 O O . ASP B 1 153 ? -35.870 44.774 19.282 1.00 37.07 150 ASP B O 1
ATOM 2664 N N . GLN B 1 154 ? -35.567 46.823 20.126 1.00 34.04 151 GLN B N 1
ATOM 2665 C CA . GLN B 1 154 ? -36.436 47.472 19.168 1.00 41.37 151 GLN B CA 1
ATOM 2666 C C . GLN B 1 154 ? -35.982 47.295 17.708 1.00 41.67 151 GLN B C 1
ATOM 2667 O O . GLN B 1 154 ? -36.758 47.032 16.819 1.00 44.66 151 GLN B O 1
ATOM 2673 N N . ILE B 1 155 ? -34.706 47.419 17.488 1.00 39.97 152 ILE B N 1
ATOM 2674 C CA . ILE B 1 155 ? -34.128 47.355 16.171 1.00 39.21 152 ILE B CA 1
ATOM 2675 C C . ILE B 1 155 ? -33.972 45.908 15.735 1.00 39.34 152 ILE B C 1
ATOM 2676 O O . ILE B 1 155 ? -33.585 45.637 14.629 1.00 42.79 152 ILE B O 1
ATOM 2681 N N . GLY B 1 156 ? -34.243 44.964 16.609 1.00 39.52 153 GLY B N 1
ATOM 2682 C CA . GLY B 1 156 ? -34.370 43.553 16.221 1.00 35.45 153 GLY B CA 1
ATOM 2683 C C . GLY B 1 156 ? -33.284 42.651 16.715 1.00 36.39 153 GLY B C 1
ATOM 2684 O O . GLY B 1 156 ? -33.198 41.508 16.281 1.00 40.24 153 GLY B O 1
ATOM 2685 N N . GLN B 1 157 ? -32.412 43.118 17.605 1.00 35.16 154 GLN B N 1
ATOM 2686 C CA . GLN B 1 157 ? -31.384 42.222 18.161 1.00 36.36 154 GLN B CA 1
ATOM 2687 C C . GLN B 1 157 ? -32.016 41.348 19.275 1.00 30.60 154 GLN B C 1
ATOM 2688 O O . GLN B 1 157 ? -32.910 41.779 19.929 1.00 32.98 154 GLN B O 1
ATOM 2694 N N . ILE B 1 158 ? -31.528 40.154 19.464 1.00 31.30 155 ILE B N 1
ATOM 2695 C CA . ILE B 1 158 ? -32.066 39.300 20.474 1.00 35.41 155 ILE B CA 1
ATOM 2696 C C . ILE B 1 158 ? -31.198 39.472 21.698 1.00 29.75 155 ILE B C 1
ATOM 2697 O O . ILE B 1 158 ? -30.117 38.956 21.766 1.00 28.20 155 ILE B O 1
ATOM 2702 N N . VAL B 1 159 ? -31.701 40.232 22.647 1.00 29.64 156 VAL B N 1
ATOM 2703 C CA . VAL B 1 159 ? -30.950 40.575 23.836 1.00 31.59 156 VAL B CA 1
ATOM 2704 C C . VAL B 1 159 ? -31.488 40.068 25.187 1.00 33.54 156 VAL B C 1
ATOM 2705 O O . VAL B 1 159 ? -30.791 40.131 26.168 1.00 29.20 156 VAL B O 1
ATOM 2709 N N . PHE B 1 160 ? -32.702 39.545 25.203 1.00 30.61 157 PHE B N 1
ATOM 2710 C CA . PHE B 1 160 ? -33.260 38.919 26.386 1.00 30.49 157 PHE B CA 1
ATOM 2711 C C . PHE B 1 160 ? -33.402 37.402 26.228 1.00 35.62 157 PHE B C 1
ATOM 2712 O O . PHE B 1 160 ? -33.826 36.915 25.209 1.00 33.84 157 PHE B O 1
ATOM 2720 N N . ALA B 1 161 ? -33.026 36.677 27.263 1.00 34.86 158 ALA B N 1
ATOM 2721 C CA . ALA B 1 161 ? -33.139 35.217 27.253 1.00 41.29 158 ALA B CA 1
ATOM 2722 C C . ALA B 1 161 ? -34.512 34.768 27.660 1.00 48.17 158 ALA B C 1
ATOM 2723 O O . ALA B 1 161 ? -34.838 33.604 27.529 1.00 58.17 158 ALA B O 1
ATOM 2725 N N . GLY B 1 162 ? -35.299 35.652 28.226 1.00 55.65 159 GLY B N 1
ATOM 2726 C CA . GLY B 1 162 ? -36.676 35.295 28.487 1.00 57.98 159 GLY B CA 1
ATOM 2727 C C . GLY B 1 162 ? -37.455 36.501 28.943 1.00 57.99 159 GLY B C 1
ATOM 2728 O O . GLY B 1 162 ? -37.491 37.518 28.261 1.00 53.10 159 GLY B O 1
ATOM 2729 N N . GLU B 1 163 ? -38.099 36.391 30.089 1.00 53.84 160 GLU B N 1
ATOM 2730 C CA . GLU B 1 163 ? -39.003 37.449 30.505 1.00 55.51 160 GLU B CA 1
ATOM 2731 C C . GLU B 1 163 ? -38.274 38.712 30.992 1.00 46.75 160 GLU B C 1
ATOM 2732 O O . GLU B 1 163 ? -38.739 39.857 30.723 1.00 41.99 160 GLU B O 1
ATOM 2738 N N . VAL B 1 164 ? -37.170 38.518 31.720 1.00 34.53 161 VAL B N 1
ATOM 2739 C CA . VAL B 1 164 ? -36.464 39.691 32.258 1.00 37.47 161 VAL B CA 1
ATOM 2740 C C . VAL B 1 164 ? -34.971 39.681 32.118 1.00 29.20 161 VAL B C 1
ATOM 2741 O O . VAL B 1 164 ? -34.361 40.753 32.117 1.00 33.78 161 VAL B O 1
ATOM 2745 N N . HIS B 1 165 ? -34.381 38.512 31.998 1.00 24.57 162 HIS B N 1
ATOM 2746 C CA . HIS B 1 165 ? -32.891 38.438 32.041 1.00 28.08 162 HIS B CA 1
ATOM 2747 C C . HIS B 1 165 ? -32.229 38.586 30.682 1.00 29.26 162 HIS B C 1
ATOM 2748 O O . HIS B 1 165 ? -32.657 37.970 29.696 1.00 27.21 162 HIS B O 1
ATOM 2755 N N . PRO B 1 166 ? -31.146 39.360 30.658 1.00 29.15 163 PRO B N 1
ATOM 2756 C CA . PRO B 1 166 ? -30.419 39.490 29.420 1.00 27.37 163 PRO B CA 1
ATOM 2757 C C . PRO B 1 166 ? -29.803 38.198 29.116 1.00 24.16 163 PRO B C 1
ATOM 2758 O O . PRO B 1 166 ? -29.518 37.429 30.036 1.00 26.25 163 PRO B O 1
ATOM 2762 N N . ASN B 1 167 ? -29.586 37.933 27.819 1.00 24.29 164 ASN B N 1
ATOM 2763 C CA . ASN B 1 167 ? -28.685 36.869 27.361 1.00 26.51 164 ASN B CA 1
ATOM 2764 C C . ASN B 1 167 ? -27.240 37.424 27.227 1.00 27.48 164 ASN B C 1
ATOM 2765 O O . ASN B 1 167 ? -26.982 38.546 27.631 1.00 24.59 164 ASN B O 1
ATOM 2770 N N . GLU B 1 168 ? -26.331 36.628 26.716 1.00 27.66 165 GLU B N 1
ATOM 2771 C CA . GLU B 1 168 ? -24.927 37.008 26.675 1.00 31.09 165 GLU B CA 1
ATOM 2772 C C . GLU B 1 168 ? -24.724 38.257 25.816 1.00 29.63 165 GLU B C 1
ATOM 2773 O O . GLU B 1 168 ? -23.926 39.106 26.154 1.00 29.63 165 GLU B O 1
ATOM 2779 N N . ARG B 1 169 ? -25.427 38.346 24.710 1.00 26.99 166 ARG B N 1
ATOM 2780 C CA . ARG B 1 169 ? -25.420 39.567 23.916 1.00 30.70 166 ARG B CA 1
ATOM 2781 C C . ARG B 1 169 ? -25.905 40.811 24.638 1.00 29.25 166 ARG B C 1
ATOM 2782 O O . ARG B 1 169 ? -25.320 41.915 24.509 1.00 25.84 166 ARG B O 1
ATOM 2790 N N . GLY B 1 170 ? -27.022 40.695 25.357 1.00 27.19 167 GLY B N 1
ATOM 2791 C CA . GLY B 1 170 ? -27.526 41.786 26.184 1.00 24.61 167 GLY B CA 1
ATOM 2792 C C . GLY B 1 170 ? -26.523 42.231 27.263 1.00 23.13 167 GLY B C 1
ATOM 2793 O O . GLY B 1 170 ? -26.289 43.415 27.436 1.00 23.76 167 GLY B O 1
ATOM 2794 N N . TYR B 1 171 ? -25.929 41.293 27.953 1.00 23.07 168 TYR B N 1
ATOM 2795 C CA . TYR B 1 171 ? -24.914 41.591 28.944 1.00 24.79 168 TYR B CA 1
ATOM 2796 C C . TYR B 1 171 ? -23.636 42.301 28.326 1.00 27.01 168 TYR B C 1
ATOM 2797 O O . TYR B 1 171 ? -23.042 43.207 28.965 1.00 24.81 168 TYR B O 1
ATOM 2806 N N . ARG B 1 172 ? -23.265 41.920 27.112 1.00 26.51 169 ARG B N 1
ATOM 2807 C CA . ARG B 1 172 ? -22.140 42.592 26.387 1.00 27.43 169 ARG B CA 1
ATOM 2808 C C . ARG B 1 172 ? -22.501 44.011 26.043 1.00 24.79 169 ARG B C 1
ATOM 2809 O O . ARG B 1 172 ? -21.683 44.919 26.190 1.00 24.05 169 ARG B O 1
ATOM 2817 N N . LEU B 1 173 ? -23.731 44.250 25.613 1.00 22.46 170 LEU B N 1
ATOM 2818 C CA . LEU B 1 173 ? -24.169 45.579 25.332 1.00 22.03 170 LEU B CA 1
ATOM 2819 C C . LEU B 1 173 ? -24.166 46.461 26.558 1.00 25.26 170 LEU B C 1
ATOM 2820 O O . LEU B 1 173 ? -23.833 47.667 26.530 1.00 22.84 170 LEU B O 1
ATOM 2833 N N . ALA B 1 175 ? -22.307 45.977 29.184 1.00 20.19 172 ALA B N 1
ATOM 2834 C CA . ALA B 1 175 ? -20.912 46.245 29.560 1.00 20.41 172 ALA B CA 1
ATOM 2835 C C . ALA B 1 175 ? -20.293 47.407 28.701 1.00 22.52 172 ALA B C 1
ATOM 2836 O O . ALA B 1 175 ? -19.667 48.281 29.250 1.00 26.22 172 ALA B O 1
ATOM 2838 N N . TYR B 1 176 ? -20.585 47.484 27.402 1.00 22.48 173 TYR B N 1
ATOM 2839 C CA . TYR B 1 176 ? -20.099 48.593 26.602 1.00 22.76 173 TYR B CA 1
ATOM 2840 C C . TYR B 1 176 ? -20.667 49.889 27.105 1.00 27.23 173 TYR B C 1
ATOM 2841 O O . TYR B 1 176 ? -19.974 50.896 27.174 1.00 25.71 173 TYR B O 1
ATOM 2850 N N . LYS B 1 177 ? -21.945 49.907 27.438 1.00 23.81 174 LYS B N 1
ATOM 2851 C CA . LYS B 1 177 ? -22.553 51.109 27.954 1.00 25.29 174 LYS B CA 1
ATOM 2852 C C . LYS B 1 177 ? -21.937 51.523 29.306 1.00 23.91 174 LYS B C 1
ATOM 2853 O O . LYS B 1 177 ? -21.636 52.735 29.556 1.00 25.32 174 LYS B O 1
ATOM 2859 N N . ALA B 1 178 ? -21.695 50.559 30.165 1.00 22.83 175 ALA B N 1
ATOM 2860 C CA . ALA B 1 178 ? -21.182 50.890 31.489 1.00 24.18 175 ALA B CA 1
ATOM 2861 C C . ALA B 1 178 ? -19.724 51.423 31.428 1.00 28.18 175 ALA B C 1
ATOM 2862 O O . ALA B 1 178 ? -19.284 52.141 32.337 1.00 24.53 175 ALA B O 1
ATOM 2864 N N . LEU B 1 179 ? -18.956 50.998 30.431 1.00 29.19 176 LEU B N 1
ATOM 2865 C CA . LEU B 1 179 ? -17.619 51.593 30.227 1.00 31.34 176 LEU B CA 1
ATOM 2866 C C . LEU B 1 179 ? -17.662 53.103 30.112 1.00 29.50 176 LEU B C 1
ATOM 2867 O O . LEU B 1 179 ? -16.753 53.773 30.617 1.00 31.04 176 LEU B O 1
ATOM 2872 N N . GLU B 1 180 ? -18.715 53.672 29.541 1.00 30.93 177 GLU B N 1
ATOM 2873 C CA . GLU B 1 180 ? -18.794 55.130 29.469 1.00 35.67 177 GLU B CA 1
ATOM 2874 C C . GLU B 1 180 ? -18.577 55.777 30.821 1.00 40.89 177 GLU B C 1
ATOM 2875 O O . GLU B 1 180 ? -17.861 56.751 30.940 1.00 38.17 177 GLU B O 1
ATOM 2881 N N . VAL B 1 181 ? -19.225 55.235 31.848 1.00 37.19 178 VAL B N 1
ATOM 2882 C CA . VAL B 1 181 ? -19.109 55.772 33.181 1.00 31.31 178 VAL B CA 1
ATOM 2883 C C . VAL B 1 181 ? -17.892 55.325 33.913 1.00 29.14 178 VAL B C 1
ATOM 2884 O O . VAL B 1 181 ? -17.197 56.147 34.541 1.00 32.26 178 VAL B O 1
ATOM 2888 N N . PHE B 1 182 ? -17.621 54.034 33.912 1.00 29.03 179 PHE B N 1
ATOM 2889 C CA . PHE B 1 182 ? -16.570 53.499 34.762 1.00 27.31 179 PHE B CA 1
ATOM 2890 C C . PHE B 1 182 ? -15.129 53.901 34.372 1.00 34.62 179 PHE B C 1
ATOM 2891 O O . PHE B 1 182 ? -14.215 53.739 35.186 1.00 28.64 179 PHE B O 1
ATOM 2899 N N . THR B 1 183 ? -14.915 54.308 33.112 1.00 34.58 180 THR B N 1
ATOM 2900 C CA . THR B 1 183 ? -13.563 54.720 32.686 1.00 35.59 180 THR B CA 1
ATOM 2901 C C . THR B 1 183 ? -13.374 56.239 32.890 1.00 32.57 180 THR B C 1
ATOM 2902 O O . THR B 1 183 ? -12.324 56.724 32.626 1.00 38.61 180 THR B O 1
ATOM 2906 N N . ARG B 1 184 ? -14.382 56.969 33.342 1.00 35.33 181 ARG B N 1
ATOM 2907 C CA . ARG B 1 184 ? -14.310 58.397 33.547 1.00 37.51 181 ARG B CA 1
ATOM 2908 C C . ARG B 1 184 ? -14.638 58.783 35.015 1.00 42.79 181 ARG B C 1
ATOM 2909 O O . ARG B 1 184 ? -15.369 59.755 35.281 1.00 46.61 181 ARG B O 1
ATOM 2912 N N . LEU B 1 185 ? -14.142 58.037 35.994 1.00 43.80 182 LEU B N 1
ATOM 2913 C CA . LEU B 1 185 ? -14.615 58.342 37.379 1.00 48.30 182 LEU B CA 1
ATOM 2914 C C . LEU B 1 185 ? -13.818 59.454 38.116 1.00 56.63 182 LEU B C 1
ATOM 2915 O O . LEU B 1 185 ? -12.613 59.326 38.299 1.00 62.34 182 LEU B O 1
#